Protein AF-A0A7X9J213-F1 (afdb_monomer_lite)

Secondary structure (DSSP, 8-state):
-PBP------HHHHHHHHHHHHHS-TTSHHHHHHHHHHHHHTTS--SEEEEEEEETTTTEEEEEEEEETTEEEPPEEEE--SSHHHHHHHH-S-EEE-TTSPPSSS-----SGGGPPPSEEEEEEEEE--SSSSPEEEEEEEEEESS--B--HHHHHHHHHHHHHHHHHHHHHHHHHHHHHHHHHHHHHHHHHHHHHHHHHHHHT-

Sequence (206 aa):
MPCVSDAIITPAFFVDADARLASVPTSDTLAFCETLHALCAGLTLTDAFNVAFWSEKDQTLHYPYNFDEGVMDAPVIWSLGDGPTSWVIRCKKTLVLTPDEKPPFQRSVYWGRNQRPSVSSVHLPMRGRNGGSDPLIVGVVAIHAYSRIRYTPDIVSTLEWLANRAGLTYHTQMALAEAEQAVAESALRLRDLQQSKTEMCNQVAH

Structure (mmCIF, N/CA/C/O backbone):
data_AF-A0A7X9J213-F1
#
_entry.id   AF-A0A7X9J213-F1
#
loop_
_atom_site.group_PDB
_atom_site.id
_atom_site.type_symbol
_atom_site.label_atom_id
_atom_site.label_alt_id
_atom_site.label_comp_id
_atom_site.label_asym_id
_atom_site.label_entity_id
_atom_site.label_seq_id
_atom_site.pdbx_PDB_ins_code
_atom_site.Cartn_x
_atom_site.Cartn_y
_atom_site.Cartn_z
_atom_site.occupancy
_atom_site.B_iso_or_equiv
_atom_site.auth_seq_id
_atom_site.auth_comp_id
_atom_site.auth_asym_id
_atom_site.auth_atom_id
_atom_site.pdbx_PDB_model_num
ATOM 1 N N . MET A 1 1 ? 20.048 -1.723 -21.711 1.00 45.62 1 MET A N 1
ATOM 2 C CA . MET A 1 1 ? 18.734 -1.823 -21.037 1.00 45.62 1 MET A CA 1
ATOM 3 C C . MET A 1 1 ? 18.418 -0.459 -20.457 1.00 45.62 1 MET A C 1
ATOM 5 O O . MET A 1 1 ? 19.326 0.096 -19.848 1.00 45.62 1 MET A O 1
ATOM 9 N N . PRO A 1 2 ? 17.221 0.100 -20.677 1.00 49.03 2 PRO A N 1
ATOM 10 C CA . PRO A 1 2 ? 16.872 1.391 -20.100 1.00 49.03 2 PRO A CA 1
ATOM 11 C C . PRO A 1 2 ? 16.733 1.256 -18.576 1.00 49.03 2 PRO A C 1
ATOM 13 O O . PRO A 1 2 ? 16.053 0.360 -18.078 1.00 49.03 2 PRO A O 1
ATOM 16 N N . CYS A 1 3 ? 17.437 2.115 -17.842 1.00 53.78 3 CYS A N 1
ATOM 17 C CA . CYS A 1 3 ? 17.128 2.403 -16.446 1.00 53.78 3 CYS A CA 1
ATOM 18 C C . CYS A 1 3 ? 15.851 3.246 -16.415 1.00 53.78 3 CYS A C 1
ATOM 20 O O . CYS A 1 3 ? 15.608 4.018 -17.345 1.00 53.78 3 CYS A O 1
ATOM 22 N N . VAL A 1 4 ? 15.031 3.103 -15.378 1.00 54.31 4 VAL A N 1
ATOM 23 C CA . VAL A 1 4 ? 13.896 4.008 -15.204 1.00 54.31 4 VAL A CA 1
ATOM 24 C C . VAL A 1 4 ? 14.411 5.357 -14.700 1.00 54.31 4 VAL A C 1
ATOM 26 O O . VAL A 1 4 ? 15.184 5.355 -13.750 1.00 54.31 4 VAL A O 1
ATOM 29 N N . SER A 1 5 ? 14.008 6.429 -15.399 1.00 51.84 5 SER A N 1
ATOM 30 C CA . SER A 1 5 ? 14.104 7.880 -15.125 1.00 51.84 5 SER A CA 1
ATOM 31 C C . SER A 1 5 ? 15.217 8.396 -14.199 1.00 51.84 5 SER A C 1
ATOM 33 O O . SER A 1 5 ? 15.322 7.989 -13.047 1.00 51.84 5 SER A O 1
ATOM 35 N N . ASP A 1 6 ? 15.883 9.477 -14.624 1.00 50.50 6 ASP A N 1
ATOM 36 C CA . ASP A 1 6 ? 16.594 10.428 -13.749 1.00 50.50 6 ASP A CA 1
ATOM 37 C C . ASP A 1 6 ? 15.590 11.236 -12.894 1.00 50.50 6 ASP A C 1
ATOM 39 O O . ASP A 1 6 ? 15.600 12.469 -12.881 1.00 50.50 6 ASP A O 1
ATOM 43 N N . ALA A 1 7 ? 14.641 10.565 -12.228 1.00 59.59 7 ALA A N 1
ATOM 44 C CA . ALA A 1 7 ? 13.745 11.234 -11.298 1.00 59.59 7 ALA A CA 1
ATOM 45 C C . ALA A 1 7 ? 14.620 11.872 -10.215 1.00 59.59 7 ALA A C 1
ATOM 47 O O . ALA A 1 7 ? 15.298 11.175 -9.457 1.00 59.59 7 ALA A O 1
ATOM 48 N N . ILE A 1 8 ? 14.648 13.205 -10.170 1.00 64.50 8 ILE A N 1
ATOM 49 C CA . ILE A 1 8 ? 15.424 13.921 -9.164 1.00 64.50 8 ILE A CA 1
ATOM 50 C C . ILE A 1 8 ? 14.677 13.760 -7.840 1.00 64.50 8 ILE A C 1
ATOM 52 O O . ILE A 1 8 ? 13.759 14.518 -7.520 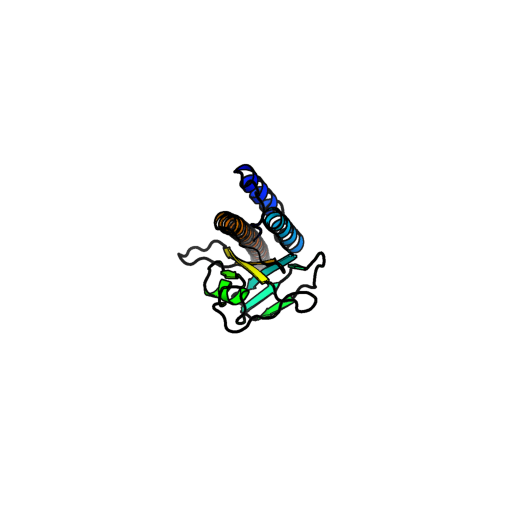1.00 64.50 8 ILE A O 1
ATOM 56 N N . ILE A 1 9 ? 15.065 12.743 -7.074 1.00 81.12 9 ILE A N 1
ATOM 57 C CA . ILE A 1 9 ? 14.589 12.528 -5.712 1.00 81.12 9 ILE A CA 1
ATOM 58 C C . ILE A 1 9 ? 15.194 13.640 -4.853 1.00 81.12 9 ILE A C 1
ATOM 60 O O . ILE A 1 9 ? 16.365 13.610 -4.478 1.00 81.12 9 ILE A O 1
ATOM 64 N N . THR A 1 10 ? 14.398 14.673 -4.592 1.00 86.19 10 THR A N 1
ATOM 65 C CA . THR A 1 10 ? 14.800 15.823 -3.778 1.00 86.19 10 THR A CA 1
ATOM 66 C C . THR A 1 10 ? 14.168 15.753 -2.390 1.00 86.19 10 THR A C 1
ATOM 68 O O . THR A 1 10 ? 13.108 15.153 -2.226 1.00 86.19 10 THR A O 1
ATOM 71 N N . PRO A 1 11 ? 14.729 16.444 -1.383 1.00 88.12 11 PRO A N 1
ATOM 72 C CA . PRO A 1 11 ? 14.049 16.636 -0.101 1.00 88.12 11 PRO A CA 1
ATOM 73 C C . PRO A 1 11 ? 12.619 17.191 -0.238 1.00 88.12 11 PRO A C 1
ATOM 75 O O . PRO A 1 11 ? 11.736 16.805 0.522 1.00 88.12 11 PRO A O 1
ATOM 78 N N . ALA A 1 12 ? 12.374 18.050 -1.235 1.00 89.06 12 ALA A N 1
ATOM 79 C CA . ALA A 1 12 ? 11.056 18.626 -1.496 1.00 89.06 12 ALA A CA 1
ATOM 80 C C . ALA A 1 12 ? 10.017 17.573 -1.915 1.00 89.06 12 ALA A C 1
ATOM 82 O O . ALA A 1 12 ? 8.860 17.684 -1.521 1.00 89.06 12 ALA A O 1
ATOM 83 N N . PHE A 1 13 ? 10.433 16.529 -2.643 1.00 91.38 13 PHE A N 1
ATOM 84 C CA . PHE A 1 13 ? 9.555 15.415 -3.004 1.00 91.38 13 PHE A CA 1
ATOM 85 C C . PHE A 1 13 ? 8.987 14.716 -1.763 1.00 91.38 13 PHE A C 1
ATOM 87 O O . PHE A 1 13 ? 7.787 14.477 -1.691 1.00 91.38 13 PHE A O 1
ATOM 94 N N . PHE A 1 14 ? 9.828 14.429 -0.764 1.00 93.56 14 PHE A N 1
ATOM 95 C CA . PHE A 1 14 ? 9.388 13.752 0.459 1.00 93.56 14 PHE A CA 1
ATOM 96 C C . PHE A 1 14 ? 8.386 14.594 1.257 1.00 93.56 14 PHE A C 1
ATOM 98 O O . PHE A 1 14 ? 7.400 14.066 1.763 1.00 93.56 14 PHE A O 1
ATOM 105 N N . VAL A 1 15 ? 8.614 15.906 1.347 1.00 94.00 15 VAL A N 1
ATOM 106 C CA . VAL A 1 15 ? 7.701 16.821 2.049 1.00 94.00 15 VAL A CA 1
ATOM 107 C C . VAL A 1 15 ? 6.354 16.916 1.329 1.00 94.00 15 VAL A C 1
ATOM 109 O O . VAL A 1 15 ? 5.314 16.806 1.975 1.00 94.00 15 VAL A O 1
ATOM 112 N N . ASP A 1 16 ? 6.362 17.073 0.002 1.00 94.69 16 ASP A N 1
ATOM 113 C CA . ASP A 1 16 ? 5.137 17.117 -0.808 1.00 94.69 16 ASP A CA 1
ATOM 114 C C . ASP A 1 16 ? 4.349 15.804 -0.721 1.00 94.69 16 ASP A C 1
ATOM 116 O O . ASP A 1 16 ? 3.147 15.806 -0.459 1.00 94.69 16 ASP A O 1
ATOM 120 N N . ALA A 1 17 ? 5.034 14.669 -0.874 1.00 95.00 17 ALA A N 1
ATOM 121 C CA . ALA A 1 17 ? 4.416 13.353 -0.824 1.00 95.00 17 ALA A CA 1
ATOM 122 C C . ALA A 1 17 ? 3.750 13.070 0.531 1.00 95.00 17 ALA A C 1
ATOM 124 O O . ALA A 1 17 ? 2.626 12.567 0.567 1.00 95.00 17 ALA A O 1
ATOM 125 N N . ASP A 1 18 ? 4.412 13.413 1.641 1.00 95.19 18 ASP A N 1
ATOM 126 C CA . ASP A 1 18 ? 3.840 13.252 2.982 1.00 95.19 18 ASP A CA 1
ATOM 127 C C . ASP A 1 18 ? 2.601 14.137 3.172 1.00 95.19 18 ASP A C 1
ATOM 129 O O . ASP A 1 18 ? 1.551 13.649 3.592 1.00 95.19 18 ASP A O 1
ATOM 133 N N . ALA A 1 19 ? 2.683 15.412 2.776 1.00 95.75 19 ALA A N 1
ATOM 134 C CA . ALA A 1 19 ? 1.563 16.345 2.866 1.00 95.75 19 ALA A CA 1
ATOM 135 C C . ALA A 1 19 ? 0.348 15.876 2.050 1.00 95.75 19 ALA A C 1
ATOM 137 O O . ALA A 1 19 ? -0.784 15.949 2.529 1.00 95.75 19 ALA A O 1
ATOM 138 N N . ARG A 1 20 ? 0.575 15.350 0.841 1.00 96.62 20 ARG A N 1
ATOM 139 C CA . ARG A 1 20 ? -0.483 14.819 -0.031 1.00 96.62 20 ARG A CA 1
ATOM 140 C C . ARG A 1 20 ? -1.122 13.550 0.520 1.00 96.62 20 ARG A C 1
ATOM 142 O O . ARG A 1 20 ? -2.335 13.411 0.450 1.00 96.62 20 ARG A O 1
ATOM 149 N N . LEU A 1 21 ? -0.340 12.628 1.081 1.00 95.50 21 LEU A N 1
ATOM 150 C CA . LEU A 1 21 ? -0.899 11.433 1.721 1.00 95.50 21 LEU A CA 1
ATOM 151 C C . LEU A 1 21 ? -1.686 11.788 2.988 1.00 95.50 21 LEU A C 1
ATOM 153 O O . LEU A 1 21 ? -2.694 11.152 3.279 1.00 95.50 21 LEU A O 1
ATOM 157 N N . ALA A 1 22 ? -1.235 12.789 3.746 1.00 94.19 22 ALA A N 1
ATOM 158 C CA . ALA A 1 22 ? -1.900 13.235 4.966 1.00 94.19 22 ALA A CA 1
ATOM 159 C C . ALA A 1 22 ? -3.190 14.030 4.707 1.00 94.19 22 ALA A C 1
ATOM 161 O O . ALA A 1 22 ? -4.073 14.031 5.563 1.00 94.19 22 ALA A O 1
ATOM 162 N N . SER A 1 23 ? -3.309 14.707 3.560 1.00 95.00 23 SER A N 1
ATOM 163 C CA . SER A 1 23 ? -4.482 15.527 3.234 1.00 95.00 23 SER A CA 1
ATOM 164 C C . SER A 1 23 ? -5.695 14.720 2.770 1.00 95.00 23 SER A C 1
ATOM 166 O O . SER A 1 23 ? -6.807 15.250 2.776 1.00 95.00 23 SER A O 1
ATOM 168 N N . VAL A 1 24 ? -5.503 13.455 2.386 1.00 94.12 24 VAL A N 1
ATOM 169 C CA . VAL A 1 24 ? -6.587 12.579 1.938 1.00 94.12 24 VAL A CA 1
ATOM 170 C C . VAL A 1 24 ? -7.080 11.724 3.109 1.00 94.12 24 VAL A C 1
ATOM 172 O O . VAL A 1 24 ? -6.288 10.981 3.701 1.00 94.12 24 VAL A O 1
ATOM 175 N N . PRO A 1 25 ? -8.374 11.802 3.468 1.00 91.38 25 PRO A N 1
ATOM 176 C CA . PRO A 1 25 ? -8.933 10.954 4.508 1.00 91.38 25 PRO A CA 1
ATOM 177 C C . PRO A 1 25 ? -8.957 9.499 4.032 1.00 91.38 25 PRO A C 1
ATOM 179 O O . PRO A 1 25 ? -9.430 9.200 2.942 1.00 91.38 25 PRO A O 1
ATOM 182 N N . THR A 1 26 ? -8.492 8.565 4.856 1.00 89.06 26 THR A N 1
ATOM 183 C CA . THR A 1 26 ? -8.384 7.146 4.478 1.00 89.06 26 THR A CA 1
ATOM 184 C C . THR A 1 26 ? -9.739 6.442 4.416 1.00 89.06 26 THR A C 1
ATOM 186 O O . THR A 1 26 ? -9.837 5.343 3.867 1.00 89.06 26 THR A O 1
ATOM 189 N N . SER A 1 27 ? -10.791 7.084 4.940 1.00 89.56 27 SER A N 1
ATOM 190 C CA . SER A 1 27 ? -12.187 6.710 4.698 1.00 89.56 27 SER A CA 1
ATOM 191 C C . SER A 1 27 ? -12.590 6.875 3.229 1.00 89.56 27 SER A C 1
ATOM 193 O O . SER A 1 27 ? -13.446 6.131 2.757 1.00 89.56 27 SER A O 1
ATOM 195 N N . ASP A 1 28 ? -11.938 7.779 2.489 1.00 94.31 28 ASP A N 1
ATOM 196 C CA . ASP A 1 28 ? -11.945 7.795 1.027 1.00 94.31 28 ASP A CA 1
ATOM 197 C C . ASP A 1 28 ? -10.779 6.944 0.508 1.00 94.31 28 ASP A C 1
ATOM 199 O O . ASP A 1 28 ? -9.725 7.420 0.072 1.00 94.31 28 ASP A O 1
ATOM 203 N N . THR A 1 29 ? -10.956 5.629 0.624 1.00 93.31 29 THR A N 1
ATOM 204 C CA . THR A 1 29 ? -9.919 4.655 0.276 1.00 93.31 29 THR A CA 1
ATOM 205 C C . THR A 1 29 ? -9.500 4.758 -1.193 1.00 93.31 29 THR A C 1
ATOM 207 O O . THR A 1 29 ? -8.324 4.569 -1.499 1.00 93.31 29 THR A O 1
ATOM 210 N N . LEU A 1 30 ? -10.428 5.091 -2.098 1.00 94.56 30 LEU A N 1
ATOM 211 C CA . LEU A 1 30 ? -10.127 5.248 -3.521 1.00 94.56 30 LEU A CA 1
ATOM 212 C C . LEU A 1 30 ? -9.198 6.445 -3.751 1.00 94.56 30 LEU A C 1
ATOM 214 O O . LEU A 1 30 ? -8.118 6.258 -4.310 1.00 94.56 30 LEU A O 1
ATOM 218 N N . ALA A 1 31 ? -9.555 7.634 -3.253 1.00 95.81 31 ALA A N 1
ATOM 219 C CA . ALA A 1 31 ? -8.726 8.831 -3.409 1.00 95.81 31 ALA A CA 1
ATOM 220 C C . ALA A 1 31 ? -7.339 8.670 -2.760 1.00 95.81 31 ALA A C 1
ATOM 222 O O . ALA A 1 31 ? -6.327 9.163 -3.276 1.00 95.81 31 ALA A O 1
ATOM 223 N N . PHE A 1 32 ? -7.267 7.950 -1.635 1.00 97.06 32 PHE A N 1
ATOM 224 C CA . PHE A 1 32 ? -6.002 7.649 -0.969 1.00 97.06 32 PHE A CA 1
ATOM 225 C C . PHE A 1 32 ? -5.099 6.777 -1.854 1.00 97.06 32 PHE A C 1
ATOM 227 O O . PHE A 1 32 ? -3.922 7.090 -2.057 1.00 97.06 32 PHE A O 1
ATOM 234 N N . CYS A 1 33 ? -5.653 5.707 -2.433 1.00 97.75 33 CYS A N 1
ATOM 235 C CA . CYS A 1 33 ? -4.927 4.841 -3.356 1.00 97.75 33 CYS A CA 1
ATOM 236 C C . CYS A 1 33 ? -4.538 5.554 -4.659 1.00 97.75 33 CYS A C 1
ATOM 238 O O . CYS A 1 33 ? -3.422 5.354 -5.132 1.00 97.75 33 CYS A O 1
ATOM 240 N N . GLU A 1 34 ? -5.397 6.416 -5.210 1.00 97.25 34 GLU A N 1
ATOM 241 C CA . GLU A 1 34 ? -5.089 7.243 -6.387 1.00 97.25 34 GLU A CA 1
ATOM 242 C C . GLU A 1 34 ? -3.911 8.186 -6.129 1.00 97.25 34 GLU A C 1
ATOM 244 O O . GLU A 1 34 ? -2.999 8.297 -6.951 1.00 97.25 34 GLU A O 1
ATOM 249 N N . THR A 1 35 ? -3.890 8.827 -4.959 1.00 97.88 35 THR A N 1
ATOM 250 C CA . THR A 1 35 ? -2.791 9.710 -4.551 1.00 97.88 35 THR A CA 1
ATOM 251 C C . THR A 1 35 ? -1.478 8.942 -4.454 1.00 97.88 35 THR A C 1
ATOM 253 O O . THR A 1 35 ? -0.455 9.394 -4.972 1.00 97.88 35 THR A O 1
ATOM 256 N N . LEU A 1 36 ? -1.508 7.759 -3.836 1.00 97.81 36 LEU A N 1
ATOM 257 C CA . LEU A 1 36 ? -0.343 6.887 -3.729 1.00 97.81 36 LEU A CA 1
ATOM 258 C C . LEU A 1 36 ? 0.134 6.393 -5.102 1.00 97.81 36 LEU A C 1
ATOM 260 O O . LEU A 1 36 ? 1.331 6.443 -5.382 1.00 97.81 36 LEU A O 1
ATOM 264 N N . HIS A 1 37 ? -0.789 5.984 -5.975 1.00 97.75 37 HIS A N 1
ATOM 265 C CA . HIS A 1 37 ? -0.475 5.587 -7.343 1.00 97.75 37 HIS A CA 1
ATOM 266 C C . HIS A 1 37 ? 0.210 6.726 -8.106 1.00 97.75 37 HIS A C 1
ATOM 268 O O . HIS A 1 37 ? 1.283 6.517 -8.667 1.00 97.75 37 HIS A O 1
ATOM 274 N N . ALA A 1 38 ? -0.337 7.944 -8.063 1.00 96.44 38 ALA A N 1
ATOM 275 C CA . ALA A 1 38 ? 0.247 9.100 -8.739 1.00 96.44 38 ALA A CA 1
ATOM 276 C C . ALA A 1 38 ? 1.671 9.418 -8.245 1.00 96.44 38 ALA A C 1
ATOM 278 O O . ALA A 1 38 ? 2.545 9.751 -9.047 1.00 96.44 38 ALA A O 1
ATOM 279 N N . LEU A 1 39 ? 1.926 9.295 -6.937 1.00 96.44 39 LEU A N 1
ATOM 280 C CA . LEU A 1 39 ? 3.262 9.479 -6.359 1.00 96.44 39 LEU A CA 1
ATOM 281 C C . LEU A 1 39 ? 4.248 8.403 -6.841 1.00 96.44 39 LEU A C 1
ATOM 283 O O . LEU A 1 39 ? 5.374 8.730 -7.212 1.00 96.44 39 LEU A O 1
ATOM 287 N N . CYS A 1 40 ? 3.832 7.135 -6.880 1.00 95.88 40 CYS A N 1
ATOM 288 C CA . CYS A 1 40 ? 4.664 6.034 -7.372 1.00 95.88 40 CYS A CA 1
ATOM 289 C C . CYS A 1 40 ? 4.934 6.123 -8.883 1.00 95.88 40 CYS A C 1
ATOM 291 O O . CYS A 1 40 ? 6.075 5.946 -9.311 1.00 95.88 40 CYS A O 1
ATOM 293 N N . ALA A 1 41 ? 3.915 6.449 -9.681 1.00 93.75 41 ALA A N 1
ATOM 294 C CA . ALA A 1 41 ? 4.026 6.608 -11.130 1.00 93.75 41 ALA A CA 1
ATOM 295 C C . ALA A 1 41 ? 4.937 7.785 -11.528 1.00 93.75 41 ALA A C 1
ATOM 297 O O . ALA A 1 41 ? 5.546 7.762 -12.594 1.00 93.75 41 ALA A O 1
ATOM 298 N N . GLY A 1 42 ? 5.088 8.790 -10.657 1.00 92.25 42 GLY A N 1
ATOM 299 C CA . GLY A 1 42 ? 6.062 9.871 -10.836 1.00 92.25 42 GLY A CA 1
ATOM 300 C C . GLY A 1 42 ? 7.526 9.453 -10.632 1.00 92.25 42 GLY A C 1
ATOM 301 O O . GLY A 1 42 ? 8.424 10.176 -11.056 1.00 92.25 42 GLY A O 1
ATOM 302 N N . LEU A 1 43 ? 7.781 8.303 -9.997 1.00 91.50 43 LEU A N 1
ATOM 303 C CA . LEU A 1 43 ? 9.132 7.797 -9.719 1.00 91.50 43 LEU A CA 1
ATOM 304 C C . LEU A 1 43 ? 9.582 6.732 -10.715 1.00 91.50 43 LEU A C 1
ATOM 306 O O . LEU A 1 43 ? 10.772 6.619 -11.003 1.00 91.50 43 LEU A O 1
ATOM 310 N N . THR A 1 44 ? 8.655 5.907 -11.200 1.00 90.38 44 THR A N 1
ATOM 311 C CA . THR A 1 44 ? 8.993 4.766 -12.047 1.00 90.38 44 THR A CA 1
ATOM 312 C C . THR A 1 44 ? 7.893 4.423 -13.045 1.00 90.38 44 THR A C 1
ATOM 314 O O . THR A 1 44 ? 6.727 4.766 -12.850 1.00 90.38 44 THR A O 1
ATOM 317 N N . LEU A 1 45 ? 8.256 3.689 -14.100 1.00 90.44 45 LEU A N 1
ATOM 318 C CA . LEU A 1 45 ? 7.300 3.140 -15.049 1.00 90.44 45 LEU A CA 1
ATOM 319 C C . LEU A 1 45 ? 6.328 2.221 -14.305 1.00 90.44 45 LEU A C 1
ATOM 321 O O . LEU A 1 45 ? 6.738 1.284 -13.614 1.00 90.44 45 LEU A O 1
ATOM 325 N N . THR A 1 46 ? 5.048 2.528 -14.467 1.00 91.31 46 THR A N 1
ATOM 326 C CA . THR A 1 46 ? 3.935 1.871 -13.793 1.00 91.31 46 THR A CA 1
ATOM 327 C C . THR A 1 46 ? 2.877 1.573 -14.847 1.00 91.31 46 THR A C 1
ATOM 329 O O . THR A 1 46 ? 2.047 2.425 -15.150 1.00 91.31 46 THR A O 1
ATOM 332 N N . ASP A 1 47 ? 2.950 0.385 -15.446 1.00 91.81 47 ASP A N 1
ATOM 333 C CA . ASP A 1 47 ? 1.955 -0.061 -16.430 1.00 91.81 47 ASP A CA 1
ATOM 334 C C . ASP A 1 47 ? 0.693 -0.552 -15.710 1.00 91.81 47 ASP A C 1
ATOM 336 O O . ASP A 1 47 ? -0.426 -0.279 -16.140 1.00 91.81 47 ASP A O 1
ATOM 340 N N . ALA A 1 48 ? 0.881 -1.206 -14.560 1.00 93.00 48 ALA A N 1
ATOM 341 C CA . ALA A 1 48 ? -0.201 -1.622 -13.684 1.00 93.00 48 ALA A CA 1
ATOM 342 C C . ALA A 1 48 ? 0.167 -1.416 -12.205 1.00 93.00 48 ALA A C 1
ATOM 344 O O . ALA A 1 48 ? 1.329 -1.534 -11.799 1.00 93.00 48 ALA A O 1
ATOM 345 N N . PHE A 1 49 ? -0.834 -1.094 -11.389 1.00 95.75 49 PHE A N 1
ATOM 346 C CA . PHE A 1 49 ? -0.679 -0.710 -9.991 1.00 95.75 49 PHE A CA 1
ATOM 347 C C . PHE A 1 49 ? -1.830 -1.251 -9.149 1.00 95.75 49 PHE A C 1
ATOM 349 O O . PHE A 1 49 ? -2.995 -1.100 -9.513 1.00 95.75 49 PHE A O 1
ATOM 356 N N . ASN A 1 50 ? -1.533 -1.849 -7.998 1.00 95.25 50 ASN A N 1
ATOM 357 C CA . ASN A 1 50 ? -2.575 -2.221 -7.050 1.00 95.25 50 ASN A CA 1
ATOM 358 C C . ASN A 1 50 ? -2.194 -1.951 -5.599 1.00 95.25 50 ASN A C 1
ATOM 360 O O . ASN A 1 50 ? -1.019 -1.934 -5.226 1.00 95.25 50 ASN A O 1
ATOM 364 N N . VAL A 1 51 ? -3.228 -1.744 -4.785 1.00 97.88 51 VAL A N 1
ATOM 365 C CA . VAL A 1 51 ? -3.117 -1.623 -3.332 1.00 97.88 51 VAL A CA 1
ATOM 366 C C . VAL A 1 51 ? -3.974 -2.708 -2.706 1.00 97.88 51 VAL A C 1
ATOM 368 O O . VAL A 1 51 ? -5.177 -2.765 -2.952 1.00 97.88 51 VAL A O 1
ATOM 371 N N . ALA A 1 52 ? -3.348 -3.557 -1.898 1.00 97.50 52 ALA A N 1
ATOM 372 C CA . ALA A 1 52 ? -4.004 -4.614 -1.146 1.00 97.50 52 ALA A CA 1
ATOM 373 C C . ALA A 1 52 ? -3.984 -4.268 0.342 1.00 97.50 52 ALA A C 1
ATOM 375 O O . ALA A 1 52 ? -2.912 -4.245 0.940 1.00 97.50 52 ALA A O 1
ATOM 376 N N . PHE A 1 53 ? -5.135 -4.044 0.965 1.00 97.56 53 PHE A N 1
ATOM 377 C CA . PHE A 1 53 ? -5.240 -3.918 2.418 1.00 97.56 53 PHE A CA 1
ATOM 378 C C . PHE A 1 53 ? -5.375 -5.295 3.064 1.00 97.56 53 PHE A C 1
ATOM 380 O O . PHE A 1 53 ? -6.092 -6.166 2.568 1.00 97.56 53 PHE A O 1
ATOM 387 N N . TRP A 1 54 ? -4.657 -5.504 4.163 1.00 97.06 54 TRP A N 1
ATOM 388 C CA . TRP A 1 54 ? -4.591 -6.787 4.854 1.00 97.06 54 TRP A CA 1
ATOM 389 C C . TRP A 1 54 ? -5.528 -6.813 6.060 1.00 97.06 54 TRP A C 1
ATOM 391 O O . TRP A 1 54 ? -5.379 -6.008 6.976 1.00 97.06 54 TRP A O 1
ATOM 401 N N . SER A 1 55 ? -6.453 -7.777 6.086 1.00 95.00 55 SER A N 1
ATOM 402 C CA . SER A 1 55 ? -7.200 -8.140 7.294 1.00 95.00 55 SER A CA 1
ATOM 403 C C . SER A 1 55 ? -6.597 -9.406 7.890 1.00 95.00 55 SER A C 1
ATOM 405 O O . SER A 1 55 ? -6.795 -10.508 7.373 1.00 95.00 55 SER A O 1
ATOM 407 N N . GLU A 1 56 ? -5.876 -9.254 9.001 1.00 92.12 56 GLU A N 1
ATOM 408 C CA . GLU A 1 56 ? -5.349 -10.393 9.758 1.00 92.12 56 GLU A CA 1
ATOM 409 C C . GLU A 1 56 ? -6.474 -11.232 10.375 1.00 92.12 56 GLU A C 1
ATOM 411 O O . GLU A 1 56 ? -6.391 -12.459 10.392 1.00 92.12 56 GLU A O 1
ATOM 416 N N . LYS A 1 57 ? -7.557 -10.588 10.820 1.00 92.81 57 LYS A N 1
ATOM 417 C CA . LYS A 1 57 ? -8.718 -11.265 11.407 1.00 92.81 57 LYS A CA 1
ATOM 418 C C . LYS A 1 57 ? -9.379 -12.223 10.417 1.00 92.81 57 LYS A C 1
ATOM 420 O O . LYS A 1 57 ? -9.677 -13.358 10.774 1.00 92.81 57 LYS A O 1
ATOM 425 N N . ASP A 1 58 ? -9.588 -11.761 9.187 1.00 94.44 58 ASP A N 1
ATOM 426 C CA . ASP A 1 58 ? -10.339 -12.514 8.177 1.00 94.44 58 ASP A CA 1
ATOM 427 C C . ASP A 1 58 ? -9.422 -13.337 7.260 1.00 94.44 58 ASP A C 1
ATOM 429 O O . ASP A 1 58 ? -9.895 -14.137 6.457 1.00 94.44 58 ASP A O 1
ATOM 433 N N . GLN A 1 59 ? -8.102 -13.156 7.379 1.00 95.44 59 GLN A N 1
ATOM 434 C CA . GLN A 1 59 ? -7.092 -13.738 6.494 1.00 95.44 59 GLN A CA 1
ATOM 435 C C . GLN A 1 59 ? -7.336 -13.399 5.011 1.00 95.44 59 GLN A C 1
ATOM 437 O O . GLN A 1 59 ? -7.146 -14.227 4.112 1.00 95.44 59 GLN A O 1
ATOM 442 N N . THR A 1 60 ? -7.746 -12.155 4.747 1.00 97.12 60 THR A N 1
ATOM 443 C CA . THR A 1 60 ? -8.105 -11.668 3.406 1.00 97.12 60 THR A CA 1
ATOM 444 C C . THR A 1 60 ? -7.327 -10.426 2.992 1.00 97.12 60 THR A C 1
ATOM 446 O O . THR A 1 60 ? -7.046 -9.548 3.808 1.00 97.12 60 THR A O 1
ATOM 449 N N . LEU A 1 61 ? -7.062 -10.328 1.694 1.00 96.88 61 LEU A N 1
ATOM 450 C CA . LEU A 1 61 ? -6.524 -9.173 0.990 1.00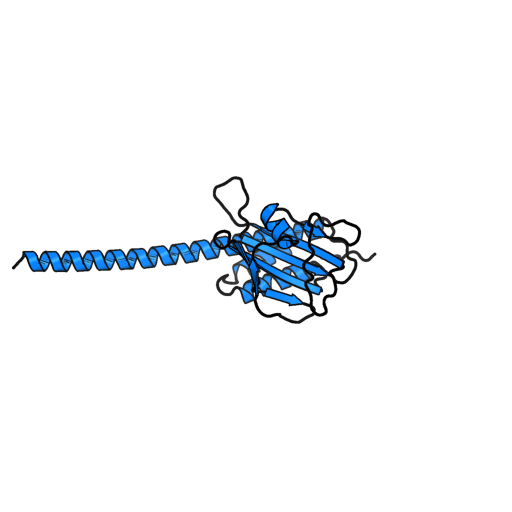 96.88 61 LEU A CA 1
ATOM 451 C C . LEU A 1 61 ? -7.657 -8.459 0.253 1.00 96.88 61 LEU A C 1
ATOM 453 O O . LEU A 1 61 ? -8.334 -9.057 -0.585 1.00 96.88 61 LEU A O 1
ATOM 457 N N . HIS A 1 62 ? -7.854 -7.185 0.570 1.00 96.62 62 HIS A N 1
ATOM 458 C CA . HIS A 1 62 ? -8.869 -6.325 -0.028 1.00 96.62 62 HIS A CA 1
ATOM 459 C C . HIS A 1 62 ? -8.181 -5.413 -1.031 1.00 96.62 62 HIS A C 1
ATOM 461 O O . HIS A 1 62 ? -7.324 -4.624 -0.647 1.00 96.62 62 HIS A O 1
ATOM 467 N N . TYR A 1 63 ? -8.548 -5.515 -2.301 1.00 96.25 63 TYR A N 1
ATOM 468 C CA . TYR A 1 63 ? -7.981 -4.725 -3.388 1.00 96.25 63 TYR A CA 1
ATOM 469 C C . TYR A 1 63 ? -9.004 -3.689 -3.861 1.00 96.25 63 TYR A C 1
ATOM 471 O O . TYR A 1 63 ? -9.703 -3.940 -4.846 1.00 96.25 63 TYR A O 1
ATOM 479 N N . PRO A 1 64 ? -9.144 -2.539 -3.177 1.00 95.69 64 PRO A N 1
ATOM 480 C CA . PRO A 1 64 ? -10.044 -1.474 -3.612 1.00 95.69 64 PRO A CA 1
ATOM 481 C C . PRO A 1 64 ? -9.517 -0.726 -4.842 1.00 95.69 64 PRO A C 1
ATOM 483 O O . PRO A 1 64 ? -10.290 -0.051 -5.515 1.00 95.69 64 PRO A O 1
ATOM 486 N N . TYR A 1 65 ? -8.218 -0.845 -5.135 1.00 96.75 65 TYR A N 1
ATOM 487 C CA . TYR A 1 65 ? -7.555 -0.149 -6.229 1.00 96.75 65 TYR A CA 1
ATOM 488 C C . TYR A 1 65 ? -6.771 -1.129 -7.098 1.00 96.75 65 TYR A C 1
ATOM 490 O O . TYR A 1 65 ? -5.735 -1.646 -6.673 1.00 96.75 65 TYR A O 1
ATOM 498 N N . ASN A 1 66 ? -7.271 -1.365 -8.310 1.00 94.31 66 ASN A N 1
ATOM 499 C CA . ASN A 1 66 ? -6.652 -2.208 -9.330 1.00 94.31 66 ASN A CA 1
ATOM 500 C C . ASN A 1 66 ? -6.583 -1.410 -10.631 1.00 94.31 66 ASN A C 1
ATOM 502 O O . ASN A 1 66 ? -7.584 -1.280 -11.328 1.00 94.31 66 ASN A O 1
ATOM 506 N N . PHE A 1 67 ? -5.420 -0.845 -10.923 1.00 94.38 67 PHE A N 1
ATOM 507 C CA . PHE A 1 67 ? -5.167 -0.072 -12.131 1.00 94.38 67 PHE A CA 1
ATOM 508 C C . PHE A 1 67 ? -4.313 -0.875 -13.109 1.00 94.38 67 PHE A C 1
ATOM 510 O O . PHE A 1 67 ? -3.299 -1.448 -12.710 1.00 94.38 67 PHE A O 1
ATOM 517 N N . ASP A 1 68 ? -4.673 -0.849 -14.386 1.00 92.44 68 ASP A N 1
ATOM 518 C CA . ASP A 1 68 ? -3.914 -1.478 -15.463 1.00 92.44 68 ASP A CA 1
ATOM 519 C C . ASP A 1 68 ? -4.108 -0.730 -16.792 1.00 92.44 68 ASP A C 1
ATOM 521 O O . ASP A 1 68 ? -5.235 -0.583 -17.271 1.00 92.44 68 ASP A O 1
ATOM 525 N N . GLU A 1 69 ? -3.015 -0.220 -17.370 1.00 89.44 69 GLU A N 1
ATOM 526 C CA . GLU A 1 69 ? -2.964 0.461 -18.675 1.00 89.44 69 GLU A CA 1
ATOM 527 C C . GLU A 1 69 ? -4.081 1.512 -18.868 1.00 89.44 69 GLU A C 1
ATOM 529 O O . GLU A 1 69 ? -4.719 1.609 -19.919 1.00 89.44 69 GLU A O 1
ATOM 534 N N . GLY A 1 70 ? -4.332 2.326 -17.837 1.00 87.88 70 GLY A N 1
ATOM 535 C CA . GLY A 1 70 ? -5.334 3.397 -17.882 1.00 87.88 70 GLY A CA 1
ATOM 536 C C . GLY A 1 70 ? -6.749 2.965 -17.494 1.00 87.88 70 GLY A C 1
ATOM 537 O O . GLY A 1 70 ? -7.676 3.768 -17.599 1.00 87.88 70 GLY A O 1
ATOM 538 N N . VAL A 1 71 ? -6.938 1.719 -17.059 1.00 90.19 71 VAL A N 1
ATOM 539 C CA . VAL A 1 71 ? -8.244 1.164 -16.698 1.00 90.19 71 VAL A CA 1
ATOM 540 C C . VAL A 1 71 ? -8.270 0.752 -15.236 1.00 90.19 71 VAL A C 1
ATOM 542 O O . VAL A 1 71 ? -7.343 0.124 -14.737 1.00 90.19 71 VAL A O 1
ATOM 545 N N . MET A 1 72 ? -9.358 1.116 -14.560 1.00 92.81 72 MET A N 1
ATOM 546 C CA . MET A 1 72 ? -9.651 0.678 -13.200 1.00 92.81 72 MET A CA 1
ATOM 547 C C . MET A 1 72 ? -10.535 -0.566 -13.242 1.00 92.81 72 MET A C 1
ATOM 549 O O . MET A 1 72 ? -11.672 -0.506 -13.717 1.00 92.81 72 MET A O 1
ATOM 553 N N . ASP A 1 73 ? -10.019 -1.677 -12.731 1.00 90.38 73 ASP A N 1
ATOM 554 C CA . ASP A 1 73 ? -10.793 -2.892 -12.508 1.00 90.38 73 ASP A CA 1
ATOM 555 C C . ASP A 1 73 ? -11.637 -2.779 -11.231 1.00 90.38 73 ASP A C 1
ATOM 557 O O . ASP A 1 73 ? -11.351 -2.000 -10.316 1.00 90.38 73 ASP A O 1
ATOM 561 N N . ALA A 1 74 ? -12.695 -3.590 -11.163 1.00 90.12 74 ALA A N 1
ATOM 562 C CA . ALA A 1 74 ? -13.567 -3.636 -9.998 1.00 90.12 74 ALA A CA 1
ATOM 563 C C . ALA A 1 74 ? -12.794 -4.047 -8.725 1.00 90.12 74 ALA A C 1
ATOM 565 O O . ALA A 1 74 ? -11.863 -4.857 -8.802 1.00 90.12 74 ALA A O 1
ATOM 566 N N . PRO A 1 75 ? -13.199 -3.551 -7.542 1.00 93.50 75 PRO A N 1
ATOM 567 C CA . PRO A 1 75 ? -12.659 -4.026 -6.277 1.00 93.50 75 PRO A CA 1
ATOM 568 C C . PRO A 1 75 ? -12.826 -5.537 -6.110 1.00 93.50 75 PRO A C 1
ATOM 570 O O . PRO A 1 75 ? -13.880 -6.095 -6.423 1.00 93.50 75 PRO A O 1
ATOM 573 N N . VAL A 1 76 ? -11.802 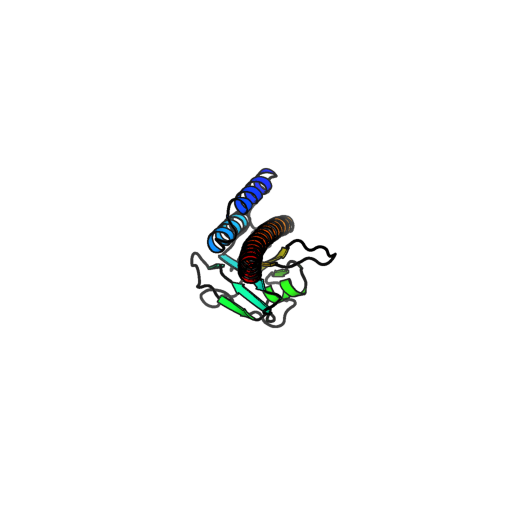-6.199 -5.571 1.00 94.00 76 VAL A N 1
ATOM 574 C CA . VAL A 1 76 ? -11.824 -7.646 -5.308 1.00 94.00 76 VAL A CA 1
ATOM 575 C C . VAL A 1 76 ? -11.302 -7.968 -3.914 1.00 94.00 76 VAL A C 1
ATOM 577 O O . VAL A 1 76 ? -10.461 -7.257 -3.369 1.00 94.00 76 VAL A O 1
ATOM 580 N N . ILE A 1 77 ? -11.792 -9.064 -3.335 1.00 94.62 77 ILE A N 1
ATOM 581 C CA . ILE A 1 77 ? -11.316 -9.598 -2.055 1.00 94.62 77 ILE A CA 1
ATOM 582 C C . ILE A 1 77 ? -10.842 -11.024 -2.289 1.00 94.62 77 ILE A C 1
ATOM 584 O O . ILE A 1 77 ? -11.610 -11.857 -2.769 1.00 94.62 77 ILE A O 1
ATOM 588 N N . TRP A 1 78 ? -9.592 -11.311 -1.936 1.00 93.00 78 TRP A N 1
ATOM 589 C CA . TRP A 1 78 ? -8.991 -12.638 -2.055 1.00 93.00 78 TRP A CA 1
ATOM 590 C C . TRP A 1 78 ? -8.529 -13.145 -0.692 1.00 93.00 78 TRP A C 1
ATOM 592 O O . TRP A 1 78 ? -8.062 -12.375 0.143 1.00 93.00 78 TRP A O 1
ATOM 602 N N . SER A 1 79 ? -8.605 -14.453 -0.462 1.00 94.56 79 SER A N 1
ATOM 603 C CA . SER A 1 79 ? -7.931 -15.072 0.685 1.00 94.56 79 SER A CA 1
ATOM 604 C C . SER A 1 79 ? -6.411 -14.970 0.537 1.00 94.56 79 SER A C 1
ATOM 606 O O . SER A 1 79 ? -5.888 -14.941 -0.582 1.00 94.56 79 SER A O 1
ATOM 608 N N . LEU A 1 80 ? -5.687 -14.952 1.659 1.00 92.62 80 LEU A N 1
ATOM 609 C CA . LEU A 1 80 ? -4.227 -15.029 1.641 1.00 92.62 80 LEU A CA 1
ATOM 610 C C . LEU A 1 80 ? -3.782 -16.324 0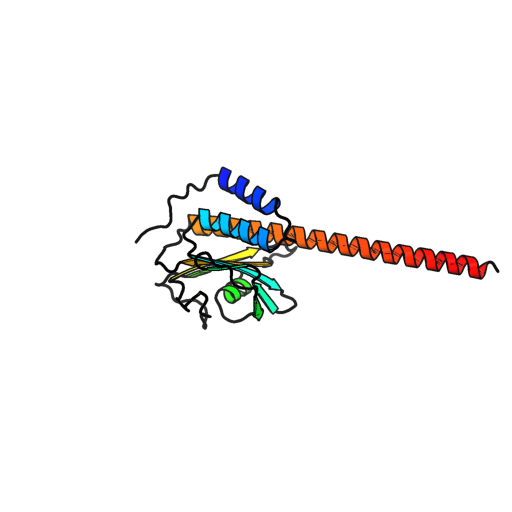.939 1.00 92.62 80 LEU A C 1
ATOM 612 O O . LEU A 1 80 ? -4.045 -17.422 1.421 1.00 92.62 80 LEU A O 1
ATOM 616 N N . GLY A 1 81 ? -3.114 -16.189 -0.205 1.00 89.06 81 GLY A N 1
ATOM 617 C CA . GLY A 1 81 ? -2.662 -17.311 -1.027 1.00 89.06 81 GLY A CA 1
ATOM 618 C C . GLY A 1 81 ? -1.145 -17.471 -1.014 1.00 89.06 81 GLY A C 1
ATOM 619 O O . GLY A 1 81 ? -0.483 -17.169 -0.024 1.00 89.06 81 GLY A O 1
ATOM 620 N N . ASP A 1 82 ? -0.587 -17.902 -2.146 1.00 86.19 82 ASP A N 1
ATOM 621 C CA . ASP A 1 82 ? 0.858 -18.104 -2.356 1.00 86.19 82 ASP A CA 1
ATOM 622 C C . ASP A 1 82 ? 1.466 -17.158 -3.394 1.00 86.19 82 ASP A C 1
ATOM 624 O O . ASP A 1 82 ? 2.532 -17.428 -3.941 1.00 86.19 82 ASP A O 1
ATOM 628 N N . GLY A 1 83 ? 0.783 -16.048 -3.673 1.00 88.19 83 GLY A N 1
ATOM 629 C CA . GLY A 1 83 ? 1.256 -15.036 -4.611 1.00 88.19 83 GLY A CA 1
ATOM 630 C C . GLY A 1 83 ? 2.292 -14.071 -4.014 1.00 88.19 83 GLY A C 1
ATOM 631 O O . GLY A 1 83 ? 2.542 -14.087 -2.803 1.00 88.19 83 GLY A O 1
ATOM 632 N N . PRO A 1 84 ? 2.840 -13.166 -4.847 1.00 91.12 84 PRO A N 1
ATOM 633 C CA . PRO A 1 84 ? 3.806 -12.146 -4.429 1.00 91.12 84 PRO A CA 1
ATOM 634 C C . PRO A 1 84 ? 3.327 -11.306 -3.237 1.00 91.12 84 PRO A C 1
ATOM 636 O O . PRO A 1 84 ? 4.041 -11.163 -2.246 1.00 91.12 84 PRO A O 1
ATOM 639 N N . THR A 1 85 ? 2.084 -10.812 -3.286 1.00 93.88 85 THR A N 1
ATOM 640 C CA . THR A 1 85 ? 1.479 -10.027 -2.202 1.00 93.88 85 THR A CA 1
ATOM 641 C C . THR A 1 85 ? 1.447 -10.819 -0.896 1.00 93.88 85 THR A C 1
ATOM 643 O O . THR A 1 85 ? 1.848 -10.318 0.150 1.00 93.88 85 THR A O 1
ATOM 646 N N . SER A 1 86 ? 1.036 -12.089 -0.950 1.00 94.12 86 SER A N 1
ATOM 647 C CA . SER A 1 86 ? 0.982 -12.958 0.227 1.00 94.12 86 SER A CA 1
ATOM 648 C C . SER A 1 86 ? 2.371 -13.268 0.791 1.00 94.12 86 SER A C 1
ATOM 650 O O . SER A 1 86 ? 2.534 -13.355 2.008 1.00 94.12 86 SER A O 1
ATOM 652 N N . TRP A 1 87 ? 3.387 -13.384 -0.070 1.00 94.56 87 TRP A N 1
ATOM 653 C CA . TRP A 1 87 ? 4.782 -13.492 0.357 1.00 94.56 87 TRP A CA 1
ATOM 654 C C . TRP A 1 87 ? 5.228 -12.242 1.125 1.00 94.56 87 TRP A C 1
ATOM 656 O O . TRP A 1 87 ? 5.800 -12.371 2.204 1.00 94.56 87 TRP A O 1
ATOM 666 N N . VAL A 1 88 ? 4.903 -11.040 0.634 1.00 96.12 88 VAL A N 1
ATOM 667 C CA . VAL A 1 88 ? 5.232 -9.778 1.320 1.00 96.12 88 VAL A CA 1
ATOM 668 C C . VAL A 1 88 ? 4.556 -9.684 2.688 1.00 96.12 88 VAL A C 1
ATOM 670 O O . VAL A 1 88 ? 5.223 -9.314 3.652 1.00 96.12 88 VAL A O 1
ATOM 673 N N . ILE A 1 89 ? 3.279 -10.071 2.807 1.00 95.62 89 ILE A N 1
ATOM 674 C CA . ILE A 1 89 ? 2.579 -10.128 4.103 1.00 95.62 89 ILE A CA 1
ATOM 675 C C . ILE A 1 89 ? 3.322 -11.042 5.087 1.00 95.62 89 ILE A C 1
ATOM 677 O O . ILE A 1 89 ? 3.606 -10.638 6.214 1.00 95.62 89 ILE A O 1
ATOM 681 N N . ARG A 1 90 ? 3.679 -12.261 4.661 1.00 94.06 90 ARG A N 1
ATOM 682 C CA . ARG A 1 90 ? 4.327 -13.258 5.529 1.00 94.06 90 ARG A CA 1
ATOM 683 C C . ARG A 1 90 ? 5.759 -12.890 5.899 1.00 94.06 90 ARG A C 1
ATOM 685 O O . ARG A 1 90 ? 6.160 -13.037 7.049 1.00 94.06 90 ARG A O 1
ATOM 692 N N . CYS A 1 91 ? 6.542 -12.434 4.929 1.00 94.56 91 CYS A N 1
ATOM 693 C CA . CYS A 1 91 ? 7.961 -12.154 5.116 1.00 94.56 91 CYS A CA 1
ATOM 694 C C . CYS A 1 91 ? 8.232 -10.732 5.611 1.00 94.56 91 CYS A C 1
ATOM 696 O O . CYS A 1 91 ? 9.345 -10.460 6.059 1.00 94.56 91 CYS A O 1
ATOM 698 N N . LYS A 1 92 ? 7.242 -9.833 5.526 1.00 95.38 92 LYS A N 1
ATOM 699 C CA . LYS A 1 92 ? 7.318 -8.421 5.935 1.00 95.38 92 LYS A CA 1
ATOM 700 C C . LYS A 1 92 ? 8.452 -7.652 5.241 1.00 95.38 92 LYS A C 1
ATOM 702 O O . LYS A 1 92 ? 8.996 -6.685 5.784 1.00 95.38 92 LYS A O 1
ATOM 707 N N . LYS A 1 93 ? 8.820 -8.089 4.035 1.00 95.62 93 LYS A N 1
ATOM 708 C CA . LYS A 1 93 ? 9.947 -7.590 3.238 1.00 95.62 93 LYS A CA 1
ATOM 709 C C . LYS A 1 93 ? 9.475 -7.174 1.858 1.00 95.62 93 LYS A C 1
ATOM 711 O O . LYS A 1 93 ? 8.557 -7.779 1.313 1.00 95.62 93 LYS A O 1
ATOM 716 N N . THR A 1 94 ? 10.139 -6.168 1.307 1.00 97.00 94 THR A N 1
ATOM 717 C CA . THR A 1 94 ? 9.968 -5.777 -0.089 1.00 97.00 94 THR A CA 1
ATOM 718 C C . THR A 1 94 ? 10.421 -6.904 -0.998 1.00 97.00 94 THR A C 1
ATOM 720 O O . THR A 1 94 ? 11.442 -7.548 -0.751 1.00 97.00 94 THR A O 1
ATOM 723 N N . LEU A 1 95 ? 9.644 -7.135 -2.046 1.00 94.88 95 LEU A N 1
ATOM 724 C CA . LEU A 1 95 ? 9.912 -8.136 -3.060 1.00 94.88 95 LEU A CA 1
ATOM 725 C C . LEU A 1 95 ? 10.069 -7.432 -4.403 1.00 94.88 95 LEU A C 1
ATOM 727 O O . LEU A 1 95 ? 9.105 -6.894 -4.941 1.00 94.88 95 LEU A O 1
ATOM 731 N N . VAL A 1 96 ? 11.282 -7.458 -4.943 1.00 93.25 96 VAL A N 1
ATOM 732 C CA . VAL A 1 96 ? 11.563 -7.034 -6.315 1.00 93.25 96 VAL A CA 1
ATOM 733 C C . VAL A 1 96 ? 11.605 -8.291 -7.173 1.00 93.25 96 VAL A C 1
ATOM 735 O O . VAL A 1 96 ? 12.264 -9.263 -6.818 1.00 93.25 96 VAL A O 1
ATOM 738 N N . LEU A 1 97 ? 10.864 -8.286 -8.275 1.00 89.62 97 LEU A N 1
ATOM 739 C CA . LEU A 1 97 ? 10.861 -9.351 -9.264 1.00 89.62 97 LEU A CA 1
ATOM 740 C C . LEU A 1 97 ? 11.389 -8.783 -10.569 1.00 89.62 97 LEU A C 1
ATOM 742 O O . LEU A 1 97 ? 10.783 -7.886 -11.161 1.00 89.62 97 LEU A O 1
ATOM 746 N N . THR A 1 98 ? 12.510 -9.328 -11.019 1.00 83.88 98 THR A N 1
ATOM 747 C CA . THR A 1 98 ? 13.048 -9.082 -12.353 1.00 83.88 98 THR A CA 1
ATOM 748 C C . THR A 1 98 ? 12.986 -10.371 -13.177 1.00 83.88 98 THR A C 1
ATOM 750 O O . THR A 1 98 ? 12.933 -11.463 -12.609 1.00 83.88 98 THR A O 1
ATOM 753 N N . PRO A 1 99 ? 12.999 -10.297 -14.518 1.00 75.00 99 PRO A N 1
ATOM 754 C CA . PRO A 1 99 ? 12.779 -11.476 -15.356 1.00 75.00 99 PRO A CA 1
ATOM 755 C C . PRO A 1 99 ? 13.884 -12.534 -15.244 1.00 75.00 99 PRO A C 1
ATOM 757 O O . PRO A 1 99 ? 13.709 -13.656 -15.714 1.00 75.00 99 PRO A O 1
ATOM 760 N N . ASP A 1 100 ? 15.034 -12.158 -14.686 1.00 78.12 100 ASP A N 1
ATOM 761 C CA . ASP A 1 100 ? 16.208 -13.019 -14.571 1.00 78.12 100 ASP A CA 1
ATOM 762 C C . ASP A 1 100 ? 16.265 -13.719 -13.194 1.00 78.12 100 ASP A C 1
ATOM 764 O O . ASP A 1 100 ? 17.097 -14.600 -12.973 1.00 78.12 100 ASP A O 1
ATOM 768 N N . GLU A 1 101 ? 15.363 -13.366 -12.271 1.00 75.06 101 GLU A N 1
ATOM 769 C CA . GLU A 1 101 ? 15.297 -13.903 -10.912 1.00 75.06 101 GLU A CA 1
ATOM 770 C C . GLU A 1 101 ? 14.173 -14.933 -10.773 1.00 75.06 101 GLU A C 1
ATOM 772 O O . GLU A 1 101 ? 13.048 -14.747 -11.240 1.00 75.06 101 GLU A O 1
ATOM 777 N N . LYS A 1 102 ? 14.462 -16.045 -10.087 1.00 72.25 102 LYS A N 1
ATOM 778 C CA . LYS A 1 102 ? 13.421 -17.016 -9.737 1.00 72.25 102 LYS A CA 1
ATOM 779 C C . LYS A 1 102 ? 12.594 -16.469 -8.571 1.00 72.25 102 LYS A C 1
ATOM 781 O O . LYS A 1 102 ? 13.180 -16.158 -7.532 1.00 72.25 102 LYS A O 1
ATOM 786 N N . PRO A 1 103 ? 11.258 -16.399 -8.694 1.00 75.25 103 PRO A N 1
ATOM 787 C CA . PRO A 1 103 ? 10.424 -15.928 -7.603 1.00 75.25 103 PRO A CA 1
ATOM 788 C C . PRO A 1 103 ? 10.517 -16.879 -6.396 1.00 75.25 103 PRO A C 1
ATOM 790 O O . PRO A 1 103 ? 10.572 -18.098 -6.576 1.00 75.25 103 PRO A O 1
ATOM 793 N N . PRO A 1 104 ? 10.483 -16.360 -5.156 1.00 76.06 104 PRO A N 1
ATOM 794 C CA . PRO A 1 104 ? 10.554 -17.169 -3.937 1.00 76.06 104 PRO A CA 1
ATOM 795 C C . PRO A 1 104 ? 9.222 -17.856 -3.565 1.00 76.06 104 PRO A C 1
ATOM 797 O O . PRO A 1 104 ? 9.051 -18.290 -2.427 1.00 76.06 104 PRO A O 1
ATOM 800 N N . PHE A 1 105 ? 8.259 -17.941 -4.486 1.00 70.81 105 PHE A N 1
ATOM 801 C CA . PHE A 1 105 ? 6.914 -18.476 -4.252 1.00 70.81 105 PHE A CA 1
ATOM 802 C C . PHE A 1 105 ? 6.472 -19.411 -5.387 1.00 70.81 105 PHE A C 1
ATOM 804 O O . PHE A 1 105 ? 6.940 -19.309 -6.519 1.00 70.81 105 PHE A O 1
ATOM 811 N N . GLN A 1 106 ? 5.578 -20.353 -5.065 1.00 55.66 106 GLN A N 1
ATOM 812 C CA . GLN A 1 106 ? 5.233 -21.478 -5.946 1.00 55.66 106 GLN A CA 1
ATOM 813 C C . GLN A 1 106 ? 4.192 -21.143 -7.024 1.00 55.66 106 GLN A C 1
ATOM 815 O O . GLN A 1 106 ? 4.148 -21.823 -8.048 1.00 55.66 106 GLN A O 1
ATOM 820 N N . ARG A 1 107 ? 3.356 -20.112 -6.825 1.00 54.28 107 ARG A N 1
ATOM 821 C CA . ARG A 1 107 ? 2.319 -19.707 -7.787 1.00 54.28 107 ARG A CA 1
ATOM 822 C C . ARG A 1 107 ? 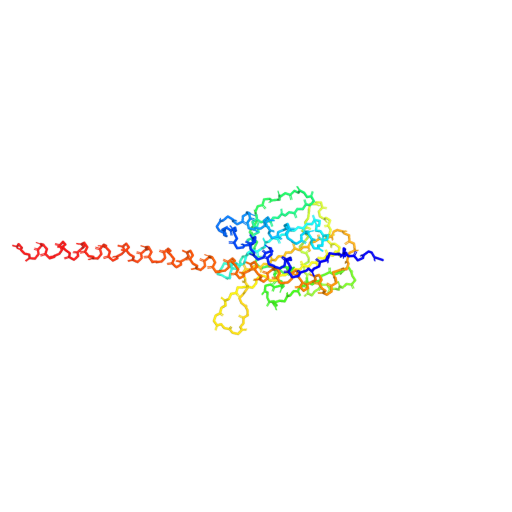2.371 -18.212 -8.068 1.00 54.28 107 ARG A C 1
ATOM 824 O O . ARG A 1 107 ? 2.020 -17.397 -7.222 1.00 54.28 107 ARG A O 1
ATOM 831 N N . SER A 1 108 ? 2.695 -17.863 -9.306 1.00 52.00 108 SER A N 1
ATOM 832 C CA . SER A 1 108 ? 2.301 -16.575 -9.871 1.00 52.00 108 SER A CA 1
ATOM 833 C C . SER A 1 108 ? 0.817 -16.665 -10.212 1.00 52.00 108 SER A C 1
ATOM 835 O O . SER A 1 108 ? 0.432 -17.383 -11.133 1.00 52.00 108 SER A O 1
ATOM 837 N N . VAL A 1 109 ? -0.044 -15.990 -9.452 1.00 50.06 109 VAL A N 1
ATOM 838 C CA . VAL A 1 109 ? -1.385 -15.687 -9.964 1.00 50.06 109 VAL A CA 1
ATOM 839 C C . VAL A 1 109 ? -1.174 -14.631 -11.042 1.00 50.06 109 VAL A C 1
ATOM 841 O O . VAL A 1 109 ? -0.621 -13.571 -10.756 1.00 50.06 109 VAL A O 1
ATOM 844 N N . TYR A 1 110 ? -1.515 -14.959 -12.288 1.00 54.81 110 TYR A N 1
ATOM 845 C CA . TYR A 1 110 ? -1.446 -14.013 -13.397 1.00 54.81 110 TYR A CA 1
ATOM 846 C C . TYR A 1 110 ? -2.352 -12.823 -13.077 1.00 54.81 110 TYR A C 1
ATOM 848 O O . TYR A 1 110 ? -3.537 -13.009 -12.799 1.00 54.81 110 TYR A O 1
ATOM 856 N N . TRP A 1 111 ? -1.788 -11.621 -13.085 1.00 53.09 111 TRP A N 1
ATOM 857 C CA . TRP A 1 111 ? -2.514 -10.380 -12.849 1.00 53.09 111 TRP A CA 1
ATOM 858 C C . TRP A 1 111 ? -2.254 -9.439 -14.026 1.00 53.09 111 TRP A C 1
ATOM 860 O O . TRP A 1 111 ? -1.112 -9.326 -14.470 1.00 53.09 111 TRP A O 1
ATOM 870 N N . GLY A 1 112 ? -3.325 -8.846 -14.555 1.00 50.12 112 GLY A N 1
ATOM 871 C CA . GLY A 1 112 ? -3.305 -7.939 -15.699 1.00 50.12 112 GLY A CA 1
ATOM 872 C C . GLY A 1 112 ? -4.349 -8.261 -16.779 1.00 50.12 112 GLY A C 1
ATOM 873 O O . GLY A 1 112 ? -4.666 -9.427 -17.060 1.00 50.12 112 GLY A O 1
ATOM 874 N N . ARG A 1 113 ? -4.870 -7.219 -17.426 1.00 46.94 113 ARG A N 1
ATOM 875 C CA . ARG A 1 113 ? -5.743 -7.257 -18.593 1.00 46.94 113 ARG A CA 1
ATOM 876 C C . ARG A 1 113 ? -4.996 -7.973 -19.721 1.00 46.94 113 ARG A C 1
ATOM 878 O O . ARG A 1 113 ? -3.870 -7.640 -20.078 1.00 46.94 113 ARG A O 1
ATOM 885 N N . ASN A 1 114 ? -5.629 -9.000 -20.290 1.00 49.06 114 ASN A N 1
ATOM 886 C CA . ASN A 1 114 ? -5.075 -9.918 -21.305 1.00 49.06 114 ASN A CA 1
ATOM 887 C C . ASN A 1 114 ? -4.135 -11.034 -20.802 1.00 49.06 114 ASN A C 1
ATOM 889 O O . ASN A 1 114 ? -3.502 -11.679 -21.635 1.00 49.06 114 ASN A O 1
ATOM 893 N N . GLN A 1 115 ? -4.037 -11.296 -19.489 1.00 56.28 115 GLN A N 1
ATOM 894 C CA . GLN A 1 115 ? -3.120 -12.312 -18.928 1.00 56.28 115 GLN A CA 1
ATOM 895 C C . GLN A 1 115 ? -1.646 -12.095 -19.321 1.00 56.28 115 GLN A C 1
ATOM 897 O O . GLN A 1 115 ? -0.849 -13.038 -19.326 1.00 56.28 115 GLN A O 1
ATOM 902 N N . ARG A 1 116 ? -1.266 -10.861 -19.677 1.00 65.12 116 ARG A N 1
ATOM 903 C CA . ARG A 1 116 ? 0.129 -10.539 -19.976 1.00 65.12 116 ARG A CA 1
ATOM 904 C C . ARG A 1 116 ? 0.911 -10.579 -18.667 1.00 65.12 116 ARG A C 1
ATOM 906 O O . ARG A 1 116 ? 0.569 -9.838 -17.749 1.00 65.12 116 ARG A O 1
ATOM 913 N N . PRO A 1 117 ? 1.929 -11.443 -18.539 1.00 66.25 117 PRO A N 1
ATOM 914 C CA . PRO A 1 117 ? 2.707 -11.486 -17.317 1.00 66.25 117 PRO A CA 1
ATOM 915 C C . PRO A 1 117 ? 3.495 -10.183 -17.179 1.00 66.25 117 PRO A C 1
ATOM 917 O O . PRO A 1 117 ? 4.201 -9.784 -18.109 1.00 66.25 117 PRO A O 1
ATOM 920 N N . SER A 1 118 ? 3.411 -9.550 -16.008 1.00 73.56 118 SER A N 1
ATOM 921 C CA . SER A 1 118 ? 4.366 -8.517 -15.612 1.00 73.56 118 SER A CA 1
ATOM 922 C C . SER A 1 118 ? 5.781 -9.062 -15.778 1.00 73.56 118 SER A C 1
ATOM 924 O O . SER A 1 118 ? 6.100 -10.163 -15.323 1.00 73.56 118 SER A O 1
ATOM 926 N N . VAL A 1 119 ? 6.621 -8.295 -16.461 1.00 83.06 119 VAL A N 1
ATOM 927 C CA . VAL A 1 119 ? 8.001 -8.675 -16.771 1.00 83.06 119 VAL A CA 1
ATOM 928 C C . VAL A 1 119 ? 8.932 -8.241 -15.640 1.00 83.06 119 VAL A C 1
ATOM 930 O O . VAL A 1 119 ? 9.846 -8.982 -15.279 1.00 83.06 119 VAL A O 1
ATOM 933 N N . SER A 1 120 ? 8.651 -7.085 -15.041 1.00 88.62 120 SER A N 1
ATOM 934 C CA . SER A 1 120 ? 9.276 -6.604 -13.811 1.00 88.62 120 SER A CA 1
ATOM 935 C C . SER A 1 120 ? 8.186 -6.128 -12.847 1.00 88.62 120 SER A C 1
ATOM 937 O O . SER A 1 120 ? 7.183 -5.561 -13.274 1.00 88.62 120 SER A O 1
ATOM 939 N N . SER A 1 121 ? 8.358 -6.341 -11.543 1.00 92.38 121 SER A N 1
ATOM 940 C CA . SER A 1 121 ? 7.455 -5.763 -10.538 1.00 92.38 121 SER A CA 1
ATOM 941 C C . SER A 1 121 ? 8.147 -5.533 -9.200 1.00 92.38 121 SER A C 1
ATOM 943 O O . SER A 1 121 ? 9.163 -6.159 -8.899 1.00 92.38 121 SER A O 1
ATOM 945 N N . VAL A 1 122 ? 7.588 -4.647 -8.384 1.00 94.94 122 VAL A N 1
ATOM 946 C CA . VAL A 1 122 ? 7.996 -4.442 -6.995 1.00 94.94 122 VAL A CA 1
ATOM 947 C C . VAL A 1 122 ? 6.768 -4.449 -6.091 1.00 94.94 122 VAL A C 1
ATOM 949 O O . VAL A 1 122 ? 5.760 -3.812 -6.387 1.00 94.94 122 VAL A O 1
ATOM 952 N N . HIS A 1 123 ? 6.850 -5.203 -4.996 1.00 96.88 123 HIS A N 1
ATOM 953 C CA . HIS A 1 123 ? 5.786 -5.375 -4.010 1.00 96.88 123 HIS A CA 1
ATOM 954 C C . HIS A 1 123 ? 6.304 -4.889 -2.661 1.00 96.88 123 HIS A C 1
ATOM 956 O O . HIS A 1 123 ? 7.282 -5.418 -2.128 1.00 96.88 123 HIS A O 1
ATOM 962 N N . LEU A 1 124 ? 5.659 -3.859 -2.130 1.00 98.25 124 LEU A N 1
ATOM 963 C CA . LEU A 1 124 ? 6.139 -3.052 -1.018 1.00 98.25 124 LEU A CA 1
ATOM 964 C C . LEU A 1 124 ? 5.169 -3.204 0.155 1.00 98.25 124 LEU A C 1
ATOM 966 O O . LEU A 1 124 ? 3.993 -2.863 0.014 1.00 98.25 124 LEU A O 1
ATOM 970 N N . PRO A 1 125 ? 5.614 -3.696 1.318 1.00 98.19 125 PRO A N 1
ATOM 971 C CA . PRO A 1 125 ? 4.763 -3.745 2.498 1.00 98.19 125 PRO A CA 1
ATOM 972 C C . PRO A 1 125 ? 4.428 -2.331 2.985 1.00 98.19 125 PRO A C 1
ATOM 974 O O . PRO A 1 125 ? 5.318 -1.515 3.225 1.00 98.19 125 PRO A O 1
ATOM 977 N N . MET A 1 126 ? 3.143 -2.075 3.211 1.00 98.00 126 MET A N 1
ATOM 978 C CA . MET A 1 126 ? 2.661 -0.900 3.928 1.00 98.00 126 MET A CA 1
ATOM 979 C C . MET A 1 126 ? 2.706 -1.202 5.420 1.00 98.00 126 MET A C 1
ATOM 981 O O . MET A 1 126 ? 1.956 -2.045 5.921 1.00 98.00 126 MET A O 1
ATOM 985 N N . ARG A 1 127 ? 3.614 -0.537 6.136 1.00 96.38 127 ARG A N 1
ATOM 986 C CA . ARG A 1 127 ? 3.829 -0.783 7.564 1.00 96.38 127 ARG A CA 1
ATOM 987 C C . ARG A 1 127 ? 3.067 0.220 8.419 1.00 96.38 127 ARG A C 1
ATOM 989 O O . ARG A 1 127 ? 3.217 1.425 8.246 1.00 96.38 127 ARG A O 1
ATOM 996 N N . GLY A 1 128 ? 2.266 -0.297 9.343 1.00 93.06 128 GLY A N 1
ATOM 997 C CA . GLY A 1 128 ? 1.658 0.473 10.422 1.00 93.06 128 GLY A CA 1
ATOM 998 C C . GLY A 1 128 ? 2.572 0.544 11.646 1.00 93.06 128 GLY A C 1
ATOM 999 O O . GLY A 1 128 ? 3.719 0.091 11.631 1.00 93.06 128 GLY A O 1
ATOM 1000 N N . ARG A 1 129 ? 2.041 1.087 12.743 1.00 87.00 129 ARG A N 1
ATOM 1001 C CA . ARG A 1 129 ? 2.735 1.153 14.035 1.00 87.00 129 ARG A CA 1
ATOM 1002 C C . ARG A 1 129 ? 2.086 0.182 15.007 1.00 87.00 129 ARG A C 1
ATOM 1004 O O . ARG A 1 129 ? 0.889 0.270 15.224 1.00 87.00 129 ARG A O 1
ATOM 1011 N N . ASN A 1 130 ? 2.857 -0.686 15.643 1.00 83.06 130 ASN A N 1
ATOM 1012 C CA . ASN A 1 130 ? 2.389 -1.420 16.816 1.00 83.06 130 ASN A CA 1
ATOM 1013 C C . ASN A 1 130 ? 3.344 -1.174 17.993 1.00 83.06 130 ASN A C 1
ATOM 1015 O O . ASN A 1 130 ? 4.411 -0.581 17.831 1.00 83.06 130 ASN A O 1
ATOM 1019 N N . GLY A 1 131 ? 2.934 -1.576 19.196 1.00 73.94 131 GLY A N 1
ATOM 1020 C CA . GLY A 1 131 ? 3.764 -1.468 20.401 1.00 73.94 131 GLY A CA 1
ATOM 1021 C C . GLY A 1 131 ? 4.863 -2.534 20.509 1.00 73.94 131 GLY A C 1
ATOM 1022 O O . GLY A 1 131 ? 5.515 -2.608 21.545 1.00 73.94 131 GLY A O 1
ATOM 1023 N N . GLY A 1 132 ? 5.037 -3.383 19.489 1.00 79.25 132 GLY A N 1
ATOM 1024 C CA . GLY A 1 132 ? 5.981 -4.499 19.486 1.00 79.25 132 GLY A CA 1
ATOM 1025 C C . GLY A 1 132 ? 7.230 -4.232 18.642 1.00 79.25 132 GLY A C 1
ATOM 1026 O O . GLY A 1 132 ? 7.360 -3.202 17.989 1.00 79.25 132 GLY A O 1
ATOM 1027 N N . SER A 1 133 ? 8.159 -5.192 18.645 1.00 77.31 133 SER A N 1
ATOM 1028 C CA . SER A 1 133 ? 9.350 -5.181 17.778 1.00 77.31 133 SER A CA 1
ATOM 1029 C C . SER A 1 133 ? 9.058 -5.627 16.342 1.00 77.31 133 SER A C 1
ATOM 1031 O O . SER A 1 133 ? 9.839 -5.356 15.433 1.00 77.31 133 SER A O 1
ATOM 1033 N N . ASP A 1 134 ? 7.947 -6.334 16.143 1.00 83.56 134 ASP A N 1
ATOM 1034 C CA . ASP A 1 134 ? 7.556 -6.917 14.867 1.00 83.56 134 ASP A CA 1
ATOM 1035 C C . ASP A 1 134 ? 6.722 -5.921 14.056 1.00 83.56 134 ASP A C 1
ATOM 1037 O O . ASP A 1 134 ? 5.706 -5.457 14.566 1.00 83.56 134 ASP A O 1
ATOM 1041 N N . PRO A 1 135 ? 7.061 -5.602 12.794 1.00 84.25 135 PRO A N 1
ATOM 1042 C CA . PRO A 1 135 ? 6.305 -4.608 12.043 1.00 84.25 135 PRO A CA 1
ATOM 1043 C C . PRO A 1 135 ? 4.874 -5.089 11.775 1.00 84.25 135 PRO A C 1
ATOM 1045 O O . PRO A 1 135 ? 4.660 -6.225 11.335 1.00 84.25 135 PRO A O 1
ATOM 1048 N N . LEU A 1 136 ? 3.902 -4.208 12.028 1.00 93.19 136 LEU A N 1
ATOM 1049 C CA . LEU A 1 136 ? 2.509 -4.384 11.624 1.00 93.19 136 LEU A CA 1
ATOM 1050 C C . LEU A 1 136 ? 2.403 -4.143 10.120 1.00 93.19 136 LEU A C 1
ATOM 1052 O O . LEU A 1 136 ? 2.779 -3.071 9.649 1.00 93.19 136 LEU A O 1
ATOM 1056 N N . ILE A 1 137 ? 1.879 -5.111 9.373 1.00 96.50 137 ILE A N 1
ATOM 1057 C CA . ILE A 1 137 ? 1.583 -4.932 7.951 1.00 96.50 137 ILE A CA 1
ATOM 1058 C C . ILE A 1 137 ? 0.101 -4.612 7.811 1.00 96.50 137 ILE A C 1
ATOM 1060 O O . ILE A 1 137 ? -0.732 -5.425 8.191 1.00 96.50 137 ILE A O 1
ATOM 1064 N N . VAL A 1 138 ? -0.218 -3.436 7.274 1.00 96.56 138 VAL A N 1
ATOM 1065 C CA . VAL A 1 138 ? -1.609 -3.018 7.015 1.00 96.56 138 VAL A CA 1
ATOM 1066 C C . VAL A 1 138 ? -2.019 -3.236 5.562 1.00 96.56 138 VAL A C 1
ATOM 1068 O O . VAL A 1 138 ? -3.199 -3.196 5.227 1.00 96.56 138 VAL A O 1
ATOM 1071 N N . GLY A 1 139 ? -1.047 -3.494 4.690 1.00 97.50 139 GLY A N 1
ATOM 1072 C CA . GLY A 1 139 ? -1.290 -3.749 3.283 1.00 97.50 139 GLY A CA 1
ATOM 1073 C C . GLY A 1 139 ? -0.012 -3.902 2.472 1.00 97.50 139 GLY A C 1
ATOM 1074 O O . GLY A 1 139 ? 1.091 -3.990 3.018 1.00 97.50 139 GLY A O 1
ATOM 1075 N N . VAL A 1 140 ? -0.166 -3.932 1.156 1.00 98.44 140 VAL A N 1
ATOM 1076 C CA . VAL A 1 140 ? 0.911 -4.036 0.174 1.00 98.44 140 VAL A CA 1
ATOM 1077 C C . VAL A 1 140 ? 0.579 -3.148 -1.015 1.00 98.44 140 VAL A C 1
ATOM 1079 O O . VAL A 1 140 ? -0.541 -3.175 -1.519 1.00 98.44 140 VAL A O 1
ATOM 1082 N N . VAL A 1 141 ? 1.575 -2.411 -1.491 1.00 98.38 141 VAL A N 1
ATOM 1083 C CA . VAL A 1 141 ? 1.541 -1.734 -2.790 1.00 98.38 141 VAL A CA 1
ATOM 1084 C C . VAL A 1 141 ? 2.272 -2.608 -3.794 1.00 98.38 141 VAL A C 1
ATOM 1086 O O . VAL A 1 141 ? 3.397 -3.027 -3.522 1.00 98.38 141 VAL A O 1
ATOM 1089 N N . ALA A 1 142 ? 1.675 -2.870 -4.951 1.00 96.62 142 ALA A N 1
ATOM 1090 C CA . ALA A 1 142 ? 2.347 -3.563 -6.040 1.00 96.62 142 ALA A CA 1
ATOM 1091 C C . ALA A 1 142 ? 2.394 -2.692 -7.293 1.00 96.62 142 ALA A C 1
ATOM 1093 O O . ALA A 1 142 ? 1.376 -2.169 -7.743 1.00 96.62 142 ALA A O 1
ATOM 1094 N N . ILE A 1 143 ? 3.589 -2.578 -7.861 1.00 95.56 143 ILE A N 1
ATOM 1095 C CA . ILE A 1 143 ? 3.885 -1.804 -9.065 1.00 95.56 143 ILE A CA 1
ATOM 1096 C C . ILE A 1 143 ? 4.422 -2.778 -10.098 1.00 95.56 143 ILE A C 1
ATOM 1098 O O . ILE A 1 143 ? 5.337 -3.552 -9.807 1.00 95.56 143 ILE A O 1
ATOM 1102 N N . HIS A 1 144 ? 3.862 -2.743 -11.299 1.00 92.81 144 HIS A N 1
ATOM 1103 C CA . HIS A 1 144 ? 4.170 -3.685 -12.362 1.00 92.81 144 HIS A CA 1
ATOM 1104 C C . HIS A 1 144 ? 4.546 -2.948 -13.637 1.00 92.81 144 HIS A C 1
ATOM 1106 O O . HIS A 1 144 ? 3.965 -1.916 -13.972 1.00 92.81 144 HIS A O 1
ATOM 1112 N N . ALA A 1 145 ? 5.496 -3.526 -14.360 1.00 90.50 145 ALA A N 1
ATOM 1113 C CA . ALA A 1 145 ? 5.849 -3.132 -15.708 1.00 90.50 145 ALA A CA 1
ATOM 1114 C C . ALA A 1 145 ? 5.791 -4.352 -16.636 1.00 90.50 145 ALA A C 1
ATOM 1116 O O . ALA A 1 145 ? 6.319 -5.429 -16.330 1.00 90.50 145 ALA A O 1
ATOM 1117 N N . TYR A 1 146 ? 5.189 -4.170 -17.807 1.00 89.31 146 TYR A N 1
ATOM 1118 C CA . TYR A 1 146 ? 5.175 -5.150 -18.894 1.00 89.31 146 TYR A CA 1
ATOM 1119 C C . TYR A 1 146 ? 6.462 -5.129 -19.718 1.00 89.31 146 TYR A C 1
ATOM 1121 O O . TYR A 1 146 ? 6.691 -6.000 -20.558 1.00 89.31 146 TYR A O 1
ATOM 1129 N N . SER A 1 147 ? 7.340 -4.164 -19.454 1.00 86.00 147 SER A N 1
ATOM 1130 C CA . SER A 1 147 ? 8.667 -4.073 -20.048 1.00 86.00 147 SER A CA 1
ATOM 1131 C C . SER A 1 147 ? 9.769 -4.515 -19.077 1.00 86.00 147 SER A C 1
ATOM 1133 O O . SER A 1 147 ? 9.613 -4.510 -17.855 1.00 86.00 147 SER A O 1
ATOM 1135 N N . ARG A 1 148 ? 10.924 -4.914 -19.632 1.00 85.56 148 ARG A N 1
ATOM 1136 C CA . ARG A 1 148 ? 12.123 -5.218 -18.836 1.00 85.56 148 ARG A CA 1
ATOM 1137 C C . ARG A 1 148 ? 12.714 -3.924 -18.290 1.00 85.56 148 ARG A C 1
ATOM 1139 O O . ARG A 1 148 ? 13.484 -3.262 -18.986 1.00 85.56 148 ARG A O 1
ATOM 1146 N N . ILE A 1 149 ? 12.406 -3.622 -17.036 1.00 82.50 149 ILE A N 1
ATOM 1147 C CA . ILE A 1 149 ? 13.018 -2.519 -16.291 1.00 82.50 149 ILE A CA 1
ATOM 1148 C C . ILE A 1 149 ? 13.834 -3.031 -15.108 1.00 82.50 149 ILE A C 1
ATOM 1150 O O . ILE A 1 149 ? 13.534 -4.080 -14.530 1.00 82.50 149 ILE A O 1
ATOM 1154 N N . ARG A 1 150 ? 14.868 -2.268 -14.742 1.00 79.75 150 ARG A N 1
ATOM 1155 C CA . ARG A 1 150 ? 15.596 -2.435 -13.481 1.00 79.75 150 ARG A CA 1
ATOM 1156 C C . ARG A 1 150 ? 15.145 -1.353 -12.511 1.00 79.75 150 ARG A C 1
ATOM 1158 O O . ARG A 1 150 ? 15.369 -0.175 -12.774 1.00 79.75 150 ARG A O 1
ATOM 1165 N N . TYR A 1 151 ? 14.557 -1.763 -11.392 1.00 87.06 151 TYR A N 1
ATOM 1166 C CA . TYR A 1 151 ? 14.376 -0.879 -10.248 1.00 87.06 151 TYR A CA 1
ATOM 1167 C C . TYR A 1 151 ? 15.741 -0.690 -9.581 1.00 87.06 151 TYR A C 1
ATOM 1169 O O . TYR A 1 151 ? 16.343 -1.655 -9.109 1.00 87.06 151 TYR A O 1
ATOM 1177 N N . THR A 1 152 ? 16.269 0.531 -9.604 1.00 90.06 152 THR A N 1
ATOM 1178 C CA . THR A 1 152 ? 17.531 0.845 -8.924 1.00 90.06 152 THR A CA 1
ATOM 1179 C C . THR A 1 152 ? 17.326 0.848 -7.407 1.00 90.06 152 THR A C 1
ATOM 1181 O O . THR A 1 152 ? 16.201 1.069 -6.949 1.00 90.06 152 THR A O 1
ATOM 1184 N N . PRO A 1 153 ? 18.385 0.639 -6.603 1.00 91.31 153 PRO A N 1
ATOM 1185 C CA . PRO A 1 153 ? 18.278 0.705 -5.146 1.00 91.31 153 PRO A CA 1
ATOM 1186 C C . PRO A 1 153 ? 17.660 2.012 -4.629 1.00 91.31 153 PRO A C 1
ATOM 1188 O O . PRO A 1 153 ? 16.861 1.972 -3.694 1.00 91.31 153 PRO A O 1
ATOM 1191 N N . ASP A 1 154 ? 17.959 3.147 -5.265 1.00 91.62 154 ASP A N 1
ATOM 1192 C CA . ASP A 1 154 ? 17.424 4.458 -4.873 1.00 91.62 154 ASP A CA 1
ATOM 1193 C C . ASP A 1 154 ? 15.917 4.569 -5.140 1.00 91.62 154 ASP A C 1
ATOM 1195 O O . ASP A 1 154 ? 15.160 5.042 -4.287 1.00 91.62 154 ASP A O 1
ATOM 1199 N N . ILE A 1 155 ? 15.455 4.064 -6.291 1.00 92.94 155 ILE A N 1
ATOM 1200 C CA . ILE A 1 155 ? 14.026 4.001 -6.617 1.00 92.94 155 ILE A CA 1
ATOM 1201 C C . ILE A 1 155 ? 13.304 3.061 -5.653 1.00 92.94 155 ILE A C 1
ATOM 1203 O O . ILE A 1 155 ? 12.278 3.445 -5.097 1.00 92.94 155 ILE A O 1
ATOM 1207 N N . VAL A 1 156 ? 13.843 1.862 -5.400 1.00 95.06 156 VAL A N 1
ATOM 1208 C CA . VAL A 1 156 ? 13.239 0.915 -4.448 1.00 95.06 156 VAL A CA 1
ATOM 1209 C C . VAL A 1 156 ? 13.145 1.545 -3.060 1.00 95.06 156 VAL A C 1
ATOM 1211 O O . VAL A 1 156 ? 12.069 1.532 -2.476 1.00 95.06 156 VAL 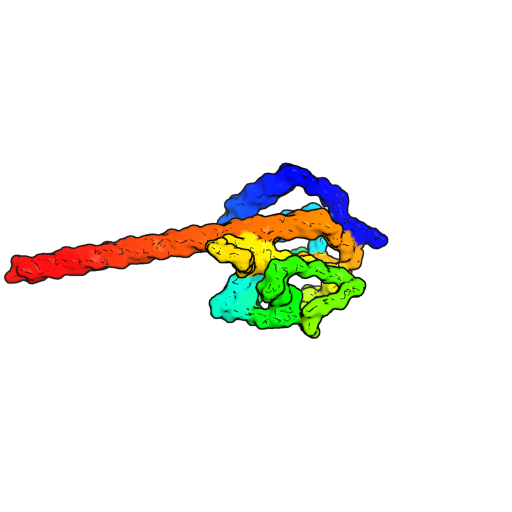A O 1
ATOM 1214 N N . SER A 1 157 ? 14.215 2.175 -2.572 1.00 95.69 157 SER A N 1
ATOM 1215 C CA . SER A 1 157 ? 14.234 2.821 -1.251 1.00 95.69 157 SER A CA 1
ATOM 1216 C C . SER A 1 157 ? 13.214 3.962 -1.148 1.00 95.69 157 SER A C 1
ATOM 1218 O O . SER A 1 157 ? 12.553 4.130 -0.123 1.00 95.69 157 SER A O 1
ATOM 1220 N N . THR A 1 158 ? 13.036 4.734 -2.222 1.00 96.25 158 THR A N 1
ATOM 1221 C CA . THR A 1 158 ? 12.053 5.829 -2.270 1.00 96.25 158 THR A CA 1
ATOM 1222 C C . THR A 1 158 ? 10.618 5.298 -2.302 1.00 96.25 158 THR A C 1
ATOM 1224 O O . THR A 1 158 ? 9.743 5.808 -1.602 1.00 96.25 158 THR A O 1
ATOM 1227 N N . LEU A 1 159 ? 10.370 4.232 -3.064 1.00 97.19 159 LEU A N 1
ATOM 1228 C CA . LEU A 1 159 ? 9.077 3.552 -3.100 1.00 97.19 159 LEU A CA 1
ATOM 1229 C C . LEU A 1 159 ? 8.743 2.878 -1.760 1.00 97.19 159 LEU A C 1
ATOM 1231 O O . LEU A 1 159 ? 7.601 2.935 -1.308 1.00 97.19 159 LEU A O 1
ATOM 1235 N N . GLU A 1 160 ? 9.730 2.284 -1.090 1.00 97.81 160 GLU A N 1
ATOM 1236 C CA . GLU A 1 160 ? 9.581 1.745 0.265 1.00 97.81 160 GLU A CA 1
ATOM 1237 C C . GLU A 1 160 ? 9.224 2.840 1.264 1.00 97.81 160 GLU A C 1
ATOM 1239 O O . GLU A 1 160 ? 8.346 2.644 2.107 1.00 97.81 160 GLU A O 1
ATOM 1244 N N . TRP A 1 161 ? 9.876 4.000 1.166 1.00 97.44 161 TRP A N 1
ATOM 1245 C CA . TRP A 1 161 ? 9.538 5.153 1.989 1.00 97.44 161 TRP A CA 1
ATOM 1246 C C . TRP A 1 161 ? 8.081 5.582 1.771 1.00 97.44 161 TRP A C 1
ATOM 1248 O O . TRP A 1 161 ? 7.354 5.719 2.754 1.00 97.44 161 TRP A O 1
ATOM 1258 N N . LEU A 1 162 ? 7.619 5.691 0.517 1.00 98.06 162 LEU A N 1
ATOM 1259 C CA . LEU A 1 162 ? 6.220 6.010 0.199 1.00 98.06 162 LEU A CA 1
ATOM 1260 C C . LEU A 1 162 ? 5.245 4.979 0.774 1.00 98.06 162 LEU A C 1
ATOM 1262 O O . LEU A 1 162 ? 4.270 5.352 1.423 1.00 98.06 162 LEU A O 1
ATOM 1266 N N . ALA A 1 163 ? 5.507 3.685 0.575 1.00 98.25 163 ALA A N 1
ATOM 1267 C CA . ALA A 1 163 ? 4.643 2.614 1.068 1.00 98.25 163 ALA A CA 1
ATOM 1268 C C . ALA A 1 163 ? 4.570 2.596 2.603 1.00 98.25 163 ALA A C 1
ATOM 1270 O O . ALA A 1 163 ? 3.490 2.439 3.177 1.00 98.25 163 ALA A O 1
ATOM 1271 N N . ASN A 1 164 ? 5.698 2.813 3.285 1.00 96.56 164 ASN A N 1
ATOM 1272 C CA . ASN A 1 164 ? 5.732 2.955 4.740 1.00 96.56 164 ASN A CA 1
ATOM 1273 C C . ASN A 1 164 ? 4.975 4.206 5.194 1.00 96.56 164 ASN A C 1
ATOM 1275 O O . ASN A 1 164 ? 4.240 4.158 6.181 1.00 96.56 164 ASN A O 1
ATOM 1279 N N . ARG A 1 165 ? 5.118 5.321 4.470 1.00 96.81 165 ARG A N 1
ATOM 1280 C CA . ARG A 1 165 ? 4.436 6.569 4.802 1.00 96.81 165 ARG A CA 1
ATOM 1281 C C . ARG A 1 165 ? 2.925 6.435 4.664 1.00 96.81 165 ARG A C 1
ATOM 1283 O O . ARG A 1 165 ? 2.199 6.810 5.584 1.00 96.81 165 ARG A O 1
ATOM 1290 N N . ALA A 1 166 ? 2.474 5.824 3.572 1.00 97.62 166 ALA A N 1
ATOM 1291 C CA . ALA A 1 166 ? 1.077 5.498 3.332 1.00 97.62 166 ALA A CA 1
ATOM 1292 C C . ALA A 1 166 ? 0.533 4.528 4.390 1.00 97.62 166 ALA A C 1
ATOM 1294 O O . ALA A 1 166 ? -0.520 4.783 4.966 1.00 97.62 166 ALA A O 1
ATOM 1295 N N . GLY A 1 167 ? 1.268 3.457 4.707 1.00 97.00 167 GLY A N 1
ATOM 1296 C CA . GLY A 1 167 ? 0.877 2.492 5.736 1.00 97.00 167 GLY A CA 1
ATOM 1297 C C . GLY A 1 167 ? 0.697 3.125 7.114 1.00 97.00 167 GLY A C 1
ATOM 1298 O O . GLY A 1 167 ? -0.309 2.881 7.779 1.00 97.00 167 GLY A O 1
ATOM 1299 N N . LEU A 1 168 ? 1.624 3.992 7.523 1.00 95.38 168 LEU A N 1
ATOM 1300 C CA . LEU A 1 168 ? 1.536 4.684 8.804 1.00 95.38 168 LEU A CA 1
ATOM 1301 C C . LEU A 1 168 ? 0.373 5.682 8.833 1.00 95.38 168 LEU A C 1
ATOM 1303 O O . LEU A 1 168 ? -0.339 5.748 9.830 1.00 95.38 168 LEU A O 1
ATOM 1307 N N . THR A 1 169 ? 0.163 6.442 7.756 1.00 96.06 169 THR A N 1
ATOM 1308 C CA . THR A 1 169 ? -0.960 7.388 7.659 1.00 96.06 169 THR A CA 1
ATOM 1309 C C . THR A 1 169 ? -2.303 6.659 7.692 1.00 96.06 169 THR A C 1
ATOM 1311 O O . THR A 1 169 ? -3.158 7.017 8.501 1.00 96.06 169 THR A O 1
ATOM 1314 N N . TYR A 1 170 ? -2.448 5.586 6.909 1.00 94.94 170 TYR A N 1
ATOM 1315 C CA . TYR A 1 170 ? -3.638 4.735 6.900 1.00 94.94 170 TYR A CA 1
ATOM 1316 C C . TYR A 1 170 ? -3.937 4.162 8.284 1.00 94.94 170 TYR A C 1
ATOM 1318 O O . TYR A 1 170 ? -5.035 4.324 8.811 1.00 94.94 170 TYR A O 1
ATOM 1326 N N . HIS A 1 171 ? -2.932 3.552 8.912 1.00 94.38 171 HIS A N 1
ATOM 1327 C CA . HIS A 1 171 ? -3.086 2.948 10.227 1.00 94.38 171 HIS A CA 1
ATOM 1328 C C . HIS A 1 171 ? -3.499 3.966 11.298 1.00 94.38 171 HIS A C 1
ATOM 1330 O O . HIS A 1 171 ? -4.412 3.707 12.076 1.00 94.38 171 HIS A O 1
ATOM 1336 N N . THR A 1 172 ? -2.849 5.134 11.333 1.00 93.19 172 THR A N 1
ATOM 1337 C CA . THR A 1 172 ? -3.150 6.172 12.326 1.00 93.19 172 THR A CA 1
ATOM 1338 C C . THR A 1 172 ? -4.566 6.722 12.169 1.00 93.19 172 THR A C 1
ATOM 1340 O O . THR A 1 172 ? -5.253 6.891 13.173 1.00 93.19 172 THR A O 1
ATOM 1343 N N . GLN A 1 173 ? -5.018 6.992 10.941 1.00 93.56 173 GLN A N 1
ATOM 1344 C CA . GLN A 1 173 ? -6.369 7.512 10.713 1.00 93.56 173 GLN A CA 1
ATOM 1345 C C . GLN A 1 173 ? -7.450 6.471 11.039 1.00 93.56 173 GLN A C 1
ATOM 1347 O O . GLN A 1 173 ? -8.455 6.819 11.654 1.00 93.56 173 GLN A O 1
ATOM 1352 N N . MET A 1 174 ? -7.228 5.193 10.707 1.00 90.38 174 MET A N 1
ATOM 1353 C CA . MET A 1 174 ? -8.148 4.112 11.084 1.00 90.38 174 MET A CA 1
ATOM 1354 C C . MET A 1 174 ? -8.241 3.943 12.601 1.00 90.38 174 MET A C 1
ATOM 1356 O O . MET A 1 174 ? -9.342 3.932 13.142 1.00 90.38 174 MET A O 1
ATOM 1360 N N . ALA A 1 175 ? -7.104 3.915 13.302 1.00 91.38 175 ALA A N 1
ATOM 1361 C CA . ALA A 1 175 ? -7.088 3.816 14.760 1.00 91.38 175 ALA A CA 1
ATOM 1362 C C . ALA A 1 175 ? -7.775 5.017 15.440 1.00 91.38 175 ALA A C 1
ATOM 1364 O O . ALA A 1 175 ? -8.435 4.855 16.466 1.00 91.38 175 ALA A O 1
ATOM 1365 N N . LEU A 1 176 ? -7.641 6.222 14.872 1.00 92.25 176 LEU A N 1
ATOM 1366 C CA . LEU A 1 176 ? -8.339 7.409 15.367 1.00 92.25 176 LEU A CA 1
ATOM 1367 C C . LEU A 1 176 ? -9.857 7.283 15.181 1.00 92.25 176 LEU A C 1
ATOM 1369 O O . LEU A 1 176 ? -10.598 7.498 16.136 1.00 92.25 176 LEU A O 1
ATOM 1373 N N . ALA A 1 177 ? -10.309 6.875 13.993 1.00 91.19 177 ALA A N 1
ATOM 1374 C CA . ALA A 1 177 ? -11.729 6.685 13.707 1.00 91.19 177 ALA A CA 1
ATOM 1375 C C . ALA A 1 177 ? -12.365 5.611 14.611 1.00 91.19 177 ALA A C 1
ATOM 1377 O O . ALA A 1 177 ? -13.463 5.805 15.133 1.00 91.19 177 ALA A O 1
ATOM 1378 N N . GLU A 1 178 ? -11.663 4.501 14.855 1.00 90.56 178 GLU A N 1
ATOM 1379 C CA . GLU A 1 178 ? -12.103 3.458 15.791 1.00 90.56 178 GLU A CA 1
ATOM 1380 C C . GLU A 1 178 ? -12.205 3.984 17.231 1.00 90.56 178 GLU A C 1
ATOM 1382 O O . GLU A 1 178 ? -13.190 3.722 17.926 1.00 90.56 178 GLU A O 1
ATOM 1387 N N . ALA A 1 179 ? -11.219 4.767 17.682 1.00 93.31 179 ALA A N 1
ATOM 1388 C CA . ALA A 1 179 ? -11.239 5.368 19.013 1.00 93.31 179 ALA A CA 1
ATOM 1389 C C . ALA A 1 179 ? -12.409 6.353 19.182 1.00 93.31 179 ALA A C 1
ATOM 1391 O O . ALA A 1 179 ? -13.083 6.339 20.213 1.00 93.31 179 ALA A O 1
ATOM 1392 N N . GLU A 1 180 ? -12.691 7.173 18.168 1.00 94.06 180 GLU A N 1
ATOM 1393 C CA . GLU A 1 180 ? -13.831 8.098 18.162 1.00 94.06 180 GLU A CA 1
ATOM 1394 C C . GLU A 1 180 ? -15.170 7.355 18.252 1.00 94.06 180 GLU A C 1
ATOM 1396 O O . GLU A 1 180 ? -16.035 7.729 19.051 1.00 94.06 180 GLU A O 1
ATOM 1401 N N . GLN A 1 181 ? -15.326 6.261 17.500 1.00 92.62 181 GLN A N 1
ATOM 1402 C CA . GLN A 1 181 ? -16.517 5.410 17.565 1.00 92.62 181 GLN A CA 1
ATOM 1403 C C . GLN A 1 181 ? -16.693 4.776 18.951 1.00 92.62 181 GLN A C 1
ATOM 1405 O O . GLN A 1 181 ? -17.790 4.820 19.514 1.00 92.62 181 GLN A O 1
ATOM 1410 N N . ALA A 1 182 ? -15.619 4.251 19.544 1.00 94.19 182 ALA A N 1
ATOM 1411 C CA . ALA A 1 182 ? -15.660 3.652 20.876 1.00 94.19 182 ALA A CA 1
ATOM 1412 C C . ALA A 1 182 ? -16.027 4.672 21.970 1.00 94.19 182 ALA A C 1
ATOM 1414 O O . ALA A 1 182 ? -16.779 4.357 22.901 1.00 94.19 182 ALA A O 1
ATOM 1415 N N . VAL A 1 183 ? -15.536 5.911 21.856 1.00 96.06 183 VAL A N 1
ATOM 1416 C CA . VAL A 1 183 ? -15.897 7.013 22.761 1.00 96.06 183 VAL A CA 1
ATOM 1417 C C . VAL A 1 183 ? -17.371 7.381 22.606 1.00 96.06 183 VAL A C 1
ATOM 1419 O O . VAL A 1 183 ? -18.070 7.515 23.613 1.00 96.06 183 VAL A O 1
ATOM 1422 N N . ALA A 1 184 ? -17.864 7.503 21.371 1.00 95.75 184 ALA A N 1
ATOM 1423 C CA . ALA A 1 184 ? -19.266 7.814 21.102 1.00 95.75 184 ALA A CA 1
ATOM 1424 C C . ALA A 1 184 ? -20.208 6.736 21.663 1.00 95.75 184 ALA A C 1
ATOM 1426 O O . ALA A 1 184 ? -21.190 7.055 22.336 1.00 95.75 184 ALA A O 1
ATOM 1427 N N . GLU A 1 185 ? -19.877 5.460 21.459 1.00 95.69 185 GLU A N 1
ATOM 1428 C CA . GLU A 1 185 ? -20.653 4.341 21.989 1.00 95.69 185 GLU A CA 1
ATOM 1429 C C . GLU A 1 185 ? -20.648 4.321 23.525 1.00 95.69 185 GLU A C 1
ATOM 1431 O O . GLU A 1 185 ? -21.691 4.165 24.165 1.00 95.69 185 GLU A O 1
ATOM 1436 N N . SER A 1 186 ? -19.485 4.551 24.138 1.00 95.19 186 SER A N 1
ATOM 1437 C CA . SER A 1 186 ? -19.357 4.613 25.597 1.00 95.19 186 SER A CA 1
ATOM 1438 C C . SER A 1 186 ? -20.170 5.765 26.196 1.00 95.19 186 SER A C 1
ATOM 1440 O O . SER A 1 186 ? -20.798 5.600 27.243 1.00 95.19 186 SER A O 1
ATOM 1442 N N . ALA A 1 187 ? -20.209 6.917 25.520 1.00 96.00 187 ALA A N 1
ATOM 1443 C CA . ALA A 1 187 ? -21.002 8.065 25.945 1.00 96.00 187 ALA A CA 1
ATOM 1444 C C . ALA A 1 187 ? -22.513 7.781 25.899 1.00 96.00 187 ALA A C 1
ATOM 1446 O O . ALA A 1 187 ? -23.235 8.226 26.792 1.00 96.00 187 ALA A O 1
ATOM 1447 N N . LEU A 1 188 ? -22.989 7.028 24.901 1.00 96.31 188 LEU A N 1
ATOM 1448 C CA . LEU A 1 188 ? -24.391 6.604 24.817 1.00 96.31 188 LEU A CA 1
ATOM 1449 C C . LEU A 1 188 ? -24.757 5.659 25.966 1.00 96.31 188 LEU A C 1
ATOM 1451 O O . LEU A 1 188 ? -25.680 5.955 26.720 1.00 96.31 188 LEU A O 1
ATOM 1455 N N . ARG A 1 189 ? -23.966 4.602 26.194 1.00 96.38 189 ARG A N 1
ATOM 1456 C CA . ARG A 1 189 ? -24.212 3.653 27.298 1.00 96.38 189 ARG A CA 1
ATOM 1457 C C . ARG A 1 189 ? -24.244 4.338 28.666 1.00 96.38 189 ARG A C 1
ATOM 1459 O O . ARG A 1 189 ? -25.040 3.970 29.527 1.00 96.38 189 ARG A O 1
ATOM 1466 N N . LEU A 1 190 ? -23.384 5.338 28.886 1.00 96.31 190 LEU A N 1
ATOM 1467 C CA . LEU A 1 190 ? -23.367 6.086 30.144 1.00 96.31 190 LEU A CA 1
ATOM 1468 C C . LEU A 1 190 ? -24.651 6.905 30.341 1.00 96.31 190 LEU A C 1
ATOM 1470 O O . LEU A 1 190 ? -25.159 6.962 31.461 1.00 96.31 190 LEU A O 1
ATOM 1474 N N . ARG A 1 191 ? -25.188 7.506 29.272 1.00 96.69 191 ARG A N 1
ATOM 1475 C CA . ARG A 1 191 ? -26.468 8.229 29.327 1.00 96.69 191 ARG A CA 1
ATOM 1476 C C . ARG A 1 191 ? -27.620 7.290 29.667 1.00 96.69 191 ARG A C 1
ATOM 1478 O O . ARG A 1 191 ? -28.406 7.625 30.549 1.00 96.69 191 ARG A O 1
ATOM 1485 N N . ASP A 1 192 ? -27.672 6.113 29.051 1.00 96.25 192 ASP A N 1
ATOM 1486 C CA . ASP A 1 192 ? -28.728 5.125 29.307 1.00 96.25 192 ASP A CA 1
ATOM 1487 C C . ASP A 1 192 ? -28.704 4.642 30.766 1.00 96.25 192 ASP A C 1
ATOM 1489 O O . ASP A 1 192 ? -29.736 4.590 31.438 1.00 96.25 192 ASP A O 1
ATOM 1493 N N . LEU A 1 193 ? -27.509 4.374 31.309 1.00 96.19 193 LEU A N 1
ATOM 1494 C CA . LEU A 1 193 ? -27.342 4.013 32.722 1.00 96.19 193 LEU A CA 1
ATOM 1495 C C . LEU A 1 193 ? -27.766 5.143 33.668 1.00 96.19 193 LEU A C 1
ATOM 1497 O O . LEU A 1 193 ? -28.361 4.883 34.715 1.00 96.19 193 LEU A O 1
ATOM 1501 N N . GLN A 1 194 ? -27.467 6.397 33.321 1.00 95.50 194 GLN A N 1
ATOM 1502 C CA . GLN A 1 194 ? -27.902 7.553 34.105 1.00 95.50 194 GLN A CA 1
ATOM 1503 C C . GLN A 1 194 ? -29.426 7.703 34.088 1.00 95.50 194 GLN A C 1
ATOM 1505 O O . GLN A 1 194 ? -30.010 7.907 35.149 1.00 95.50 194 GLN A O 1
ATOM 1510 N N . GLN A 1 195 ? -30.069 7.543 32.928 1.00 94.12 195 GLN A N 1
ATOM 1511 C CA . GLN A 1 195 ? -31.528 7.595 32.804 1.00 94.12 195 GLN A CA 1
ATOM 1512 C C . GLN A 1 195 ? -32.204 6.478 33.602 1.00 94.12 195 GLN A C 1
ATOM 1514 O O . GLN A 1 195 ? -33.055 6.767 34.441 1.00 94.12 195 GLN A O 1
ATOM 1519 N N . SER A 1 196 ? -31.751 5.231 33.444 1.00 94.19 196 SER A N 1
ATOM 1520 C CA . SER A 1 196 ? -32.282 4.090 34.199 1.00 94.19 196 SER A CA 1
ATOM 1521 C C . SER A 1 196 ? -32.120 4.275 35.714 1.00 94.19 196 SER A C 1
ATOM 1523 O O . SER A 1 196 ? -33.039 3.991 36.486 1.00 94.19 196 SER A O 1
ATOM 1525 N N . LYS A 1 197 ? -30.984 4.829 36.166 1.00 93.81 197 LYS A N 1
ATOM 1526 C CA . LYS A 1 197 ? -30.779 5.160 37.583 1.00 93.81 197 LYS A CA 1
ATOM 1527 C C . LYS A 1 197 ? -31.762 6.229 38.066 1.00 93.81 197 LYS A C 1
ATOM 1529 O O . LYS A 1 197 ? -32.308 6.088 39.158 1.00 93.81 197 LYS A O 1
ATOM 1534 N N . THR A 1 198 ? -31.986 7.285 37.284 1.00 93.62 198 THR A N 1
ATOM 1535 C CA . THR A 1 198 ? -32.946 8.345 37.622 1.00 93.62 198 THR A CA 1
ATOM 1536 C C . THR A 1 198 ? -34.373 7.804 37.707 1.00 93.62 198 THR A C 1
ATOM 1538 O O . THR A 1 198 ? -35.085 8.122 38.657 1.00 93.62 198 THR A O 1
ATOM 1541 N N . GLU A 1 199 ? -34.780 6.944 36.776 1.00 90.94 199 GLU A N 1
ATOM 1542 C CA . GLU A 1 199 ? -36.094 6.292 36.790 1.00 90.94 199 GLU A CA 1
ATOM 1543 C C . GLU A 1 199 ? -36.277 5.396 38.020 1.00 90.94 199 GLU A C 1
ATOM 1545 O O . GLU A 1 199 ? -37.299 5.486 38.702 1.00 90.94 199 GLU A O 1
ATOM 1550 N N . MET A 1 200 ? -35.262 4.601 38.368 1.00 86.19 200 MET A N 1
ATOM 1551 C CA . MET A 1 200 ? -35.287 3.753 39.560 1.00 86.19 200 MET A CA 1
ATOM 1552 C C . MET A 1 200 ? -35.354 4.580 40.855 1.00 86.19 200 MET A C 1
ATOM 1554 O O . MET A 1 200 ? -36.103 4.236 41.767 1.00 86.19 200 MET A O 1
ATOM 1558 N N . CYS A 1 201 ? -34.627 5.702 40.939 1.00 88.00 201 CYS A N 1
ATOM 1559 C CA . CYS A 1 201 ? -34.735 6.626 42.073 1.00 88.00 201 CYS A CA 1
ATOM 1560 C C . CYS A 1 201 ? -36.146 7.216 42.210 1.00 88.00 201 CYS A C 1
ATOM 1562 O O . CYS A 1 201 ? -36.644 7.333 43.328 1.00 88.00 201 CYS A O 1
ATOM 1564 N N . ASN A 1 202 ? -36.801 7.549 41.096 1.00 87.56 202 ASN A N 1
ATOM 1565 C CA . ASN A 1 202 ? -38.164 8.080 41.112 1.00 87.56 202 ASN A CA 1
ATOM 1566 C C . ASN A 1 202 ? -39.205 7.016 41.506 1.00 87.56 202 ASN A C 1
ATOM 1568 O O . ASN A 1 202 ? -40.195 7.357 42.143 1.00 87.56 202 ASN A O 1
ATOM 1572 N N . GLN A 1 203 ? -38.977 5.739 41.183 1.00 78.12 203 GLN A N 1
ATOM 1573 C CA . GLN A 1 203 ? -39.869 4.635 41.568 1.00 78.12 203 GLN A CA 1
ATOM 1574 C C . GLN A 1 203 ? -39.785 4.262 43.054 1.00 78.12 203 GLN A C 1
ATOM 1576 O O . GLN A 1 203 ? -40.784 3.842 43.621 1.00 78.12 203 GLN A O 1
ATOM 1581 N N . VAL A 1 204 ? -38.622 4.416 43.696 1.00 77.56 204 VAL A N 1
ATOM 1582 C CA . VAL A 1 204 ? -38.437 4.113 45.134 1.00 77.56 204 VAL A CA 1
ATOM 1583 C C . VAL A 1 204 ? -38.986 5.228 46.043 1.00 77.56 204 VAL A C 1
ATOM 1585 O O . VAL A 1 204 ? -39.168 5.023 47.240 1.00 77.56 204 VAL A O 1
ATOM 1588 N N . ALA A 1 205 ? -39.259 6.413 45.493 1.00 65.62 205 ALA A N 1
ATOM 1589 C CA . ALA A 1 205 ? -39.794 7.562 46.228 1.00 65.62 205 ALA A CA 1
ATOM 1590 C C . ALA A 1 205 ? -41.340 7.598 46.312 1.00 65.62 205 ALA A C 1
ATOM 1592 O O . ALA A 1 205 ? -41.902 8.589 46.790 1.00 65.62 205 ALA A O 1
ATOM 1593 N N . HIS A 1 206 ? -42.029 6.553 45.845 1.00 52.50 206 HIS A N 1
ATOM 1594 C CA . HIS A 1 206 ? -43.484 6.361 45.923 1.00 52.50 206 HIS A CA 1
ATOM 1595 C C . HIS A 1 206 ? -43.812 5.071 46.672 1.00 52.50 206 HIS A C 1
ATOM 1597 O O . HIS A 1 206 ? -44.838 5.077 47.388 1.00 52.50 206 HIS A O 1
#

Foldseek 3Di:
DDAWDPLPPDPVLLVVLLVQLLVDQCVPVVSNQVSLVVSLVSLGPFQWKWKWFADPPVQKTWTPFTDHNHDTDHIDIDHLDFEPFNCCQVVVDKDKDAQVDDDPTDDHPQDHDPSQRFRIKIKEFAFADDPDPDTDGRIIMMGGDSDGYDCDPVSNVVSNSSSPSNSHSSNVSVVVVVVVVVVVVVVVVVVVVVVVVVVVVVVVVD

Radius of gyration: 21.84 Å; chains: 1; bounding box: 62×40×68 Å

pLDDT: mean 88.12, std 13.02, range [45.62, 98.44]